Protein AF-A0A485D774-F1 (afdb_monomer_lite)

Structure (mmCIF, N/CA/C/O backbone):
data_AF-A0A485D774-F1
#
_entry.id   AF-A0A485D774-F1
#
loop_
_atom_site.group_PDB
_atom_site.id
_atom_site.type_symbol
_atom_site.label_atom_id
_atom_site.label_alt_id
_atom_site.label_comp_id
_atom_site.label_asym_id
_atom_site.label_entity_id
_atom_site.label_seq_id
_atom_site.pdbx_PDB_ins_code
_atom_site.Cartn_x
_atom_site.Cartn_y
_atom_site.Cartn_z
_atom_site.occupancy
_atom_site.B_iso_or_equiv
_atom_site.auth_seq_id
_atom_site.auth_comp_id
_atom_site.auth_asym_id
_atom_site.auth_atom_id
_atom_site.pdbx_PDB_model_num
ATOM 1 N N . MET A 1 1 ? 30.441 -0.683 -33.558 1.00 88.00 1 MET A N 1
ATOM 2 C CA . MET A 1 1 ? 29.955 -1.892 -34.257 1.00 88.00 1 MET A CA 1
ATOM 3 C C . MET A 1 1 ? 28.551 -1.603 -34.766 1.00 88.00 1 MET A C 1
ATOM 5 O O . MET A 1 1 ? 27.754 -1.134 -33.961 1.00 88.00 1 MET A O 1
ATOM 9 N N . PRO A 1 2 ? 28.256 -1.779 -36.063 1.00 95.00 2 PRO A N 1
ATOM 10 C CA . PRO A 1 2 ? 26.898 -1.624 -36.580 1.00 95.00 2 PRO A CA 1
ATOM 11 C C . PRO A 1 2 ? 26.016 -2.814 -36.174 1.00 95.00 2 PRO A C 1
ATOM 13 O O . PRO A 1 2 ? 26.523 -3.904 -35.920 1.00 95.00 2 PRO A O 1
ATOM 16 N N . TYR A 1 3 ? 24.699 -2.619 -36.165 1.00 96.00 3 TYR A N 1
ATOM 17 C CA . TYR A 1 3 ? 23.711 -3.698 -36.097 1.00 96.00 3 TYR A CA 1
ATOM 18 C C . TYR A 1 3 ? 22.802 -3.624 -37.329 1.00 96.00 3 TYR A C 1
ATOM 20 O O . TYR A 1 3 ? 22.671 -2.570 -37.945 1.00 96.00 3 TYR A O 1
ATOM 28 N N . GLN A 1 4 ? 22.192 -4.746 -37.704 1.00 94.88 4 GLN A N 1
ATOM 29 C CA . GLN A 1 4 ? 21.392 -4.847 -38.936 1.00 94.88 4 GLN A CA 1
ATOM 30 C C . GLN A 1 4 ? 19.899 -4.604 -38.685 1.00 94.88 4 GLN A C 1
ATOM 32 O O . GLN A 1 4 ? 19.215 -3.978 -39.485 1.00 94.88 4 GLN A O 1
ATOM 37 N N . HIS A 1 5 ? 19.398 -5.099 -37.557 1.00 93.94 5 HIS A N 1
ATOM 38 C CA . HIS A 1 5 ? 18.013 -4.978 -37.111 1.00 93.94 5 HIS A CA 1
ATOM 39 C C . HIS A 1 5 ? 17.964 -5.081 -35.580 1.00 93.94 5 HIS A C 1
ATOM 41 O O . HIS A 1 5 ? 18.979 -5.351 -34.931 1.00 93.94 5 HIS A O 1
ATOM 47 N N . ARG A 1 6 ? 16.782 -4.865 -34.995 1.00 92.81 6 ARG A N 1
ATOM 48 C CA . ARG A 1 6 ? 16.577 -4.815 -33.536 1.00 92.81 6 ARG A CA 1
ATOM 49 C C . ARG A 1 6 ? 17.089 -6.070 -32.828 1.00 92.81 6 ARG A C 1
ATOM 51 O O . ARG A 1 6 ? 17.886 -5.974 -31.903 1.00 92.81 6 ARG A O 1
ATOM 58 N N . GLU A 1 7 ? 16.731 -7.247 -33.332 1.00 93.81 7 GLU A N 1
ATOM 59 C CA . GLU A 1 7 ? 17.179 -8.525 -32.764 1.00 93.81 7 GLU A CA 1
ATOM 60 C C . GLU A 1 7 ? 18.709 -8.707 -32.804 1.00 93.81 7 GLU A C 1
ATOM 62 O O . GLU A 1 7 ? 19.302 -9.226 -31.852 1.00 93.81 7 GLU A O 1
ATOM 67 N N . HIS A 1 8 ? 19.380 -8.218 -33.854 1.00 96.00 8 HIS A N 1
ATOM 68 C CA . HIS A 1 8 ? 20.841 -8.215 -33.901 1.00 96.00 8 HIS A CA 1
ATOM 69 C C . HIS A 1 8 ? 21.412 -7.289 -32.812 1.00 96.00 8 HIS A C 1
ATOM 71 O O . HIS A 1 8 ? 22.302 -7.705 -32.074 1.00 96.00 8 HIS A O 1
ATOM 77 N N . ALA A 1 9 ? 20.850 -6.089 -32.618 1.00 95.44 9 ALA A N 1
ATOM 78 C CA . ALA A 1 9 ? 21.263 -5.194 -31.532 1.00 95.44 9 ALA A CA 1
ATOM 79 C C . ALA A 1 9 ? 21.116 -5.847 -30.142 1.00 95.44 9 ALA A C 1
ATOM 81 O O . ALA A 1 9 ? 22.014 -5.727 -29.310 1.00 95.44 9 ALA A O 1
ATOM 82 N N . LEU A 1 10 ? 20.034 -6.598 -29.900 1.00 94.75 10 LEU A N 1
ATOM 83 C CA . LEU A 1 10 ? 19.834 -7.351 -28.651 1.00 94.75 10 LEU A CA 1
ATOM 84 C C . LEU A 1 10 ? 20.842 -8.479 -28.473 1.00 94.75 10 LEU A C 1
ATOM 86 O O . LEU A 1 10 ? 21.299 -8.753 -27.362 1.00 94.75 10 LEU A O 1
ATOM 90 N N . SER A 1 11 ? 21.178 -9.163 -29.559 1.00 95.44 11 SER A N 1
ATOM 91 C CA . SER A 1 11 ? 22.182 -10.222 -29.538 1.00 95.44 11 SER A CA 1
ATOM 92 C C . SER A 1 11 ? 23.556 -9.654 -29.192 1.00 95.44 11 SER A C 1
ATOM 94 O O . SER A 1 11 ? 24.215 -10.183 -28.301 1.00 95.44 11 SER A O 1
ATOM 96 N N . LEU A 1 12 ? 23.926 -8.513 -29.779 1.00 96.94 12 LEU A N 1
ATOM 97 C CA . LEU A 1 12 ? 25.162 -7.802 -29.451 1.00 96.94 12 LEU A CA 1
ATOM 98 C C . LEU A 1 12 ? 25.183 -7.295 -28.007 1.00 96.94 12 LEU A C 1
ATOM 100 O O . LEU A 1 12 ? 26.170 -7.503 -27.307 1.00 96.94 12 LEU A O 1
ATOM 104 N N . ALA A 1 13 ? 24.088 -6.697 -27.531 1.00 95.81 13 ALA A N 1
ATOM 105 C CA . ALA A 1 13 ? 23.988 -6.221 -26.151 1.00 95.81 13 ALA A CA 1
ATOM 106 C C . ALA A 1 13 ? 24.197 -7.354 -25.127 1.00 95.81 13 ALA A C 1
ATOM 108 O O . ALA A 1 13 ? 24.716 -7.130 -24.039 1.00 95.81 13 ALA A O 1
ATOM 109 N N . ARG A 1 14 ? 23.825 -8.590 -25.472 1.00 95.00 14 ARG A N 1
ATOM 110 C CA . ARG A 1 14 ? 24.004 -9.768 -24.608 1.00 95.00 14 ARG A CA 1
ATOM 111 C C . ARG A 1 14 ? 25.335 -10.484 -24.790 1.00 95.00 14 ARG A C 1
ATOM 113 O O . ARG A 1 14 ? 25.743 -11.217 -23.892 1.00 95.00 14 ARG A O 1
ATOM 120 N N . ALA A 1 15 ? 26.006 -10.277 -25.918 1.00 96.00 15 ALA A N 1
ATOM 121 C CA . ALA A 1 15 ? 27.279 -10.921 -26.232 1.00 96.00 15 ALA A CA 1
ATOM 122 C C . ALA A 1 15 ? 28.413 -10.521 -25.267 1.00 96.00 15 ALA A C 1
ATOM 124 O O . ALA A 1 15 ? 29.466 -11.148 -25.265 1.00 96.00 15 ALA A O 1
ATOM 125 N N . GLY A 1 16 ? 28.197 -9.511 -24.414 1.00 94.19 16 GLY A N 1
ATOM 126 C CA . GLY A 1 16 ? 29.100 -9.161 -23.317 1.00 94.19 16 GLY A CA 1
ATOM 127 C C . GLY A 1 16 ? 29.171 -10.185 -22.174 1.00 94.19 16 GLY A C 1
ATOM 128 O O . GLY A 1 16 ? 29.984 -9.993 -21.277 1.00 94.19 16 GLY A O 1
ATOM 129 N N . GLU A 1 17 ? 28.349 -11.247 -22.191 1.00 93.62 17 GLU A N 1
ATOM 130 C CA . GLU A 1 17 ? 28.339 -12.338 -21.190 1.00 93.62 17 GLU A CA 1
ATOM 131 C C . GLU A 1 17 ? 28.100 -11.858 -19.747 1.00 93.62 17 GLU A C 1
ATOM 133 O O . GLU A 1 17 ? 28.583 -12.442 -18.775 1.00 93.62 17 GLU A O 1
ATOM 138 N N . GLY A 1 18 ? 27.329 -10.778 -19.610 1.00 97.25 18 GLY A N 1
ATOM 139 C CA . GLY A 1 18 ? 27.071 -10.118 -18.337 1.00 97.25 18 GLY A CA 1
ATOM 140 C C . GLY A 1 18 ? 27.723 -8.742 -18.262 1.00 97.25 18 GLY A C 1
ATOM 141 O O . GLY A 1 18 ? 28.909 -8.566 -18.522 1.00 97.25 18 GLY A O 1
ATOM 142 N N . SER A 1 19 ? 26.930 -7.727 -17.955 1.00 98.25 19 SER A N 1
ATOM 143 C CA . SER A 1 19 ? 27.336 -6.325 -17.978 1.00 98.25 19 SER A CA 1
ATOM 144 C C . SER A 1 19 ? 26.777 -5.601 -16.759 1.00 98.25 19 SER A C 1
ATOM 146 O O . SER A 1 19 ? 25.669 -5.880 -16.305 1.00 98.25 19 SER A O 1
ATOM 148 N N . LEU A 1 20 ? 27.547 -4.658 -16.216 1.00 97.62 20 LEU A N 1
ATOM 149 C CA . LEU A 1 20 ? 27.093 -3.846 -15.083 1.00 97.62 20 LEU A CA 1
ATOM 150 C C . LEU A 1 20 ? 25.966 -2.900 -15.509 1.00 97.62 20 LEU A C 1
ATOM 152 O O . LEU A 1 20 ? 24.974 -2.723 -14.805 1.00 97.62 20 LEU A O 1
ATOM 156 N N . VAL A 1 21 ? 26.113 -2.286 -16.684 1.00 97.81 21 VAL A N 1
ATOM 157 C CA . VAL A 1 21 ? 25.218 -1.227 -17.139 1.00 97.81 21 VAL A CA 1
ATOM 158 C C . VAL A 1 21 ? 25.099 -1.201 -18.667 1.00 97.81 21 VAL A C 1
ATOM 160 O O . VAL A 1 21 ? 26.060 -1.500 -19.370 1.00 97.81 21 VAL A O 1
ATOM 163 N N . GLY A 1 22 ? 23.917 -0.857 -19.184 1.00 98.00 22 GLY A N 1
ATOM 164 C CA . GLY A 1 22 ? 23.650 -0.639 -20.611 1.00 98.00 22 GLY A CA 1
ATOM 165 C C . GLY A 1 22 ? 22.840 0.636 -20.874 1.00 98.00 22 GLY A C 1
ATOM 166 O O . GLY A 1 22 ? 22.225 1.189 -19.962 1.00 98.00 22 GLY A O 1
ATOM 167 N N . THR A 1 23 ? 22.816 1.095 -22.128 1.00 98.44 23 THR A N 1
ATOM 168 C CA . THR A 1 23 ? 22.004 2.245 -22.564 1.00 98.44 23 THR A CA 1
ATOM 169 C C . THR A 1 23 ? 21.273 1.921 -23.859 1.00 98.44 23 THR A C 1
ATOM 171 O O . THR A 1 23 ? 21.882 1.419 -24.801 1.00 98.44 23 THR A O 1
ATOM 174 N N . LEU A 1 24 ? 19.994 2.285 -23.935 1.00 98.38 24 LEU A N 1
ATOM 175 C CA . LEU A 1 24 ? 19.256 2.411 -25.189 1.00 98.38 24 LEU A CA 1
ATOM 176 C C . LEU A 1 24 ? 18.813 3.865 -25.346 1.00 98.38 24 LEU A C 1
ATOM 178 O O . LEU A 1 24 ? 18.155 4.401 -24.459 1.00 98.38 24 LEU A O 1
ATOM 182 N N . VAL A 1 25 ? 19.133 4.491 -26.478 1.00 98.44 25 VAL A N 1
ATOM 183 C CA . VAL A 1 25 ? 18.622 5.825 -26.822 1.00 98.44 25 VAL A CA 1
ATOM 184 C C . VAL A 1 25 ? 17.495 5.659 -27.837 1.00 98.44 25 VAL A C 1
ATOM 186 O O . VAL A 1 25 ? 17.736 5.190 -28.948 1.00 98.44 25 VAL A O 1
ATOM 189 N N . THR A 1 26 ? 16.255 5.974 -27.463 1.00 98.00 26 THR A N 1
ATOM 190 C CA . THR A 1 26 ? 15.094 5.835 -28.358 1.00 98.00 26 THR A CA 1
ATOM 191 C C . THR A 1 26 ? 13.906 6.675 -27.898 1.00 98.00 26 THR A C 1
ATOM 193 O O . THR A 1 26 ? 13.704 6.862 -26.704 1.00 98.00 26 THR A O 1
ATOM 196 N N . ALA A 1 27 ? 13.072 7.123 -28.839 1.00 98.19 27 ALA A N 1
ATOM 197 C CA . ALA A 1 27 ? 11.753 7.692 -28.552 1.00 98.19 27 ALA A CA 1
ATOM 198 C C . ALA A 1 27 ? 10.617 6.643 -28.598 1.00 98.19 27 ALA A C 1
ATOM 200 O O . ALA A 1 27 ? 9.487 6.944 -28.225 1.00 98.19 27 ALA A O 1
ATOM 201 N N . SER A 1 28 ? 10.888 5.411 -29.053 1.00 98.06 28 SER A N 1
ATOM 202 C CA . SER A 1 28 ? 9.872 4.360 -29.214 1.00 98.06 28 SER A CA 1
ATOM 203 C C . SER A 1 28 ? 9.714 3.523 -27.942 1.00 98.06 28 SER A C 1
ATOM 205 O O . SER A 1 28 ? 10.621 2.782 -27.553 1.00 98.06 28 SER A O 1
ATOM 207 N N . GLY A 1 29 ? 8.531 3.588 -27.321 1.00 98.12 29 GLY A N 1
ATOM 208 C CA . GLY A 1 29 ? 8.193 2.763 -26.155 1.00 98.12 29 GLY A CA 1
ATOM 209 C C . GLY A 1 29 ? 8.162 1.259 -26.457 1.00 98.12 29 GLY A C 1
ATOM 210 O O . GLY A 1 29 ? 8.558 0.453 -25.616 1.00 98.12 29 GLY A O 1
ATOM 211 N N . GLU A 1 30 ? 7.764 0.874 -27.672 1.00 97.81 30 GLU A N 1
ATOM 212 C CA . GLU A 1 30 ? 7.781 -0.520 -28.130 1.00 97.81 30 GLU A CA 1
ATOM 213 C C . GLU A 1 30 ? 9.213 -1.065 -28.203 1.00 97.81 30 GLU A C 1
ATOM 215 O O . GLU A 1 30 ? 9.495 -2.122 -27.638 1.00 97.81 30 GLU A O 1
ATOM 220 N N . LEU A 1 31 ? 10.139 -0.310 -28.813 1.00 96.88 31 LEU A N 1
ATOM 221 C CA . LEU A 1 31 ? 11.548 -0.705 -28.883 1.00 96.88 31 LEU A CA 1
ATOM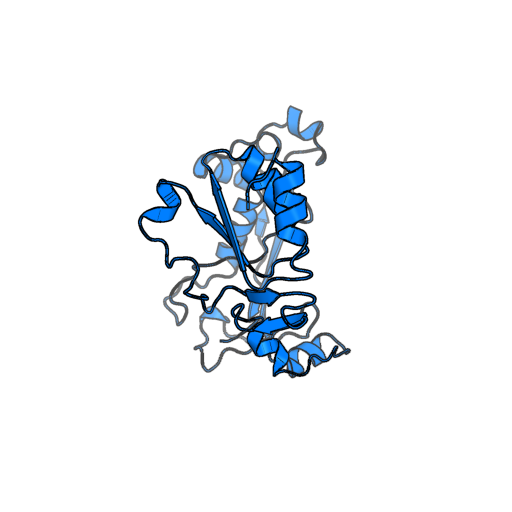 222 C C . LEU A 1 31 ? 12.177 -0.793 -27.487 1.00 96.88 31 LEU A C 1
ATOM 224 O O . LEU A 1 31 ? 12.923 -1.729 -27.210 1.00 96.88 31 LEU A O 1
ATOM 228 N N . ALA A 1 32 ? 11.868 0.153 -26.594 1.00 98.19 32 ALA A N 1
ATOM 229 C CA . ALA A 1 32 ? 12.343 0.103 -25.214 1.00 98.19 32 ALA A CA 1
ATOM 230 C C . ALA A 1 32 ? 11.838 -1.154 -24.488 1.00 98.19 32 ALA A C 1
ATOM 232 O O . ALA A 1 32 ? 12.620 -1.837 -23.825 1.00 98.19 32 ALA A O 1
ATOM 233 N N . ARG A 1 33 ? 10.557 -1.510 -24.656 1.00 98.12 33 ARG A N 1
ATOM 234 C CA . ARG A 1 33 ? 9.983 -2.741 -24.098 1.00 98.12 33 ARG A CA 1
ATOM 235 C C . ARG A 1 33 ? 10.675 -3.992 -24.639 1.00 98.12 33 ARG A C 1
ATOM 237 O O . ARG A 1 33 ? 11.075 -4.841 -23.844 1.00 98.12 33 ARG A O 1
ATOM 244 N N . GLU A 1 34 ? 10.815 -4.100 -25.960 1.00 97.31 34 GLU A N 1
ATOM 245 C CA . GLU A 1 34 ? 11.506 -5.209 -26.630 1.00 97.31 34 GLU A CA 1
ATOM 246 C C . GLU A 1 34 ? 12.940 -5.352 -26.098 1.00 97.31 34 GLU A C 1
ATOM 248 O O . GLU A 1 34 ? 13.375 -6.446 -25.729 1.00 97.31 34 GLU A O 1
ATOM 253 N N . PHE A 1 35 ? 13.645 -4.226 -25.952 1.00 97.69 35 PHE A N 1
ATOM 254 C CA . PHE A 1 35 ? 15.011 -4.199 -25.448 1.00 97.69 35 PHE A CA 1
ATOM 255 C C . PHE A 1 35 ? 15.137 -4.643 -23.998 1.00 97.69 35 PHE A C 1
ATOM 257 O O . PHE A 1 35 ? 15.999 -5.464 -23.692 1.00 97.6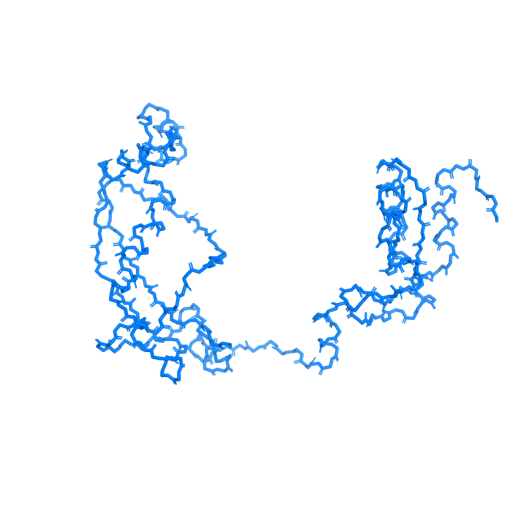9 35 PHE A O 1
ATOM 264 N N . ILE A 1 36 ? 14.271 -4.165 -23.103 1.00 98.19 36 ILE A N 1
ATOM 265 C CA . ILE A 1 36 ? 14.299 -4.584 -21.698 1.00 98.19 36 ILE A CA 1
ATOM 266 C C . ILE A 1 36 ? 14.021 -6.085 -21.570 1.00 98.19 36 ILE A C 1
ATOM 268 O O . ILE A 1 36 ? 14.787 -6.782 -20.904 1.00 98.19 36 ILE A O 1
ATOM 272 N N . LEU A 1 37 ? 12.998 -6.609 -22.253 1.00 97.31 37 LEU A N 1
ATOM 273 C CA . LEU A 1 37 ? 12.688 -8.045 -22.235 1.00 97.31 37 LEU A CA 1
ATOM 274 C C . LEU A 1 37 ? 13.835 -8.894 -22.804 1.00 97.31 37 LEU A C 1
ATOM 276 O O . LEU A 1 37 ? 14.107 -9.989 -22.312 1.00 97.31 37 LEU A O 1
ATOM 280 N N . GLY A 1 38 ? 14.523 -8.385 -23.827 1.00 95.75 38 GLY A N 1
ATOM 281 C CA . GLY A 1 38 ? 15.623 -9.081 -24.481 1.00 95.75 38 GLY A CA 1
ATOM 282 C C . GLY A 1 38 ? 16.945 -9.033 -23.715 1.00 95.75 38 GLY A C 1
ATOM 283 O O . GLY A 1 38 ? 17.623 -10.060 -23.645 1.00 95.75 38 GLY A O 1
ATOM 284 N N . ALA A 1 39 ? 17.324 -7.873 -23.171 1.00 97.00 39 ALA A N 1
ATOM 285 C CA . ALA A 1 39 ? 18.682 -7.567 -22.714 1.00 97.00 39 ALA A CA 1
ATOM 286 C C . ALA A 1 39 ? 18.842 -7.453 -21.187 1.00 97.00 39 ALA A C 1
ATOM 288 O O . ALA A 1 39 ? 19.954 -7.651 -20.696 1.00 97.00 39 ALA A O 1
ATOM 289 N N . ALA A 1 40 ? 17.781 -7.187 -20.411 1.00 97.62 40 ALA A N 1
ATOM 290 C CA . ALA A 1 40 ? 17.910 -6.981 -18.959 1.00 97.62 40 ALA A CA 1
ATOM 291 C C . ALA A 1 40 ? 18.448 -8.217 -18.218 1.00 97.62 40 ALA A C 1
ATOM 293 O O . ALA A 1 40 ? 19.138 -8.084 -17.217 1.00 97.62 40 ALA A O 1
ATOM 294 N N . ARG A 1 41 ? 18.240 -9.425 -18.760 1.00 96.56 41 ARG A N 1
ATOM 295 C CA . ARG A 1 41 ? 18.804 -10.669 -18.205 1.00 96.56 41 ARG A CA 1
ATOM 296 C C . ARG A 1 41 ? 20.335 -10.679 -18.089 1.00 96.56 41 ARG A C 1
ATOM 298 O O . ARG A 1 41 ? 20.873 -11.509 -17.370 1.00 96.56 41 ARG A O 1
ATOM 305 N N . SER A 1 42 ? 21.033 -9.822 -18.840 1.00 97.44 42 SER A N 1
ATOM 306 C CA . SER A 1 42 ? 22.496 -9.724 -18.836 1.00 97.44 42 SER A CA 1
ATOM 307 C C . SER A 1 42 ? 23.017 -8.388 -18.305 1.00 97.44 42 SER A C 1
ATOM 309 O O . SER A 1 42 ? 24.221 -8.177 -18.362 1.00 97.44 42 SER A O 1
ATOM 311 N N . HIS A 1 43 ? 22.156 -7.490 -17.813 1.00 98.56 43 HIS A N 1
ATOM 312 C CA . HIS A 1 43 ? 22.545 -6.160 -17.333 1.00 98.56 43 HIS A CA 1
ATOM 313 C C . HIS A 1 43 ? 21.951 -5.900 -15.950 1.00 98.56 43 HIS A C 1
ATOM 315 O O . HIS A 1 43 ? 20.742 -6.033 -15.788 1.00 98.56 43 HIS A O 1
ATOM 321 N N . GLY A 1 44 ? 22.746 -5.462 -14.972 1.00 98.00 44 GLY A N 1
ATOM 322 C CA . GLY A 1 44 ? 22.174 -5.078 -13.672 1.00 98.00 44 GLY A CA 1
ATOM 323 C C . GLY A 1 44 ? 21.477 -3.715 -13.675 1.00 98.00 44 GLY A C 1
ATOM 324 O O . GLY A 1 44 ? 20.585 -3.479 -12.863 1.00 98.00 44 GLY A O 1
ATOM 325 N N . ARG A 1 45 ? 21.818 -2.826 -14.619 1.00 98.50 45 ARG A N 1
ATOM 326 C CA . ARG A 1 45 ? 21.124 -1.545 -14.823 1.00 98.50 45 ARG A CA 1
ATOM 327 C C . ARG A 1 45 ? 21.060 -1.161 -16.300 1.00 98.50 45 ARG A C 1
ATOM 329 O O . ARG A 1 45 ? 22.041 -1.287 -17.021 1.00 98.50 45 ARG A O 1
ATOM 336 N N . ILE A 1 46 ? 19.927 -0.638 -16.761 1.00 98.56 46 ILE A N 1
ATOM 337 C CA . ILE A 1 46 ? 19.787 -0.099 -18.121 1.00 98.56 46 ILE A CA 1
ATOM 338 C C . ILE A 1 46 ? 19.195 1.305 -18.039 1.00 98.56 46 ILE A C 1
ATOM 340 O O . ILE A 1 46 ? 18.185 1.510 -17.371 1.00 98.56 46 ILE A O 1
ATOM 344 N N . GLN A 1 47 ? 19.809 2.261 -18.733 1.00 98.62 47 GLN A N 1
ATOM 345 C CA . GLN A 1 47 ? 19.230 3.582 -18.958 1.00 98.62 47 GLN A CA 1
ATOM 346 C C . GLN A 1 47 ? 18.515 3.617 -20.313 1.00 98.62 47 GLN A C 1
ATOM 348 O O . GLN A 1 47 ? 19.130 3.357 -21.346 1.00 98.62 47 GLN A O 1
ATOM 353 N N . ILE A 1 48 ? 17.228 3.972 -20.315 1.00 98.50 48 ILE A N 1
ATOM 354 C CA . ILE A 1 48 ? 16.502 4.332 -21.537 1.00 98.50 48 ILE A CA 1
ATOM 355 C C . ILE A 1 48 ? 16.541 5.855 -21.650 1.00 98.50 48 ILE A C 1
ATOM 357 O O . ILE A 1 48 ? 15.914 6.542 -20.850 1.00 98.50 48 ILE A O 1
ATOM 361 N N . LEU A 1 49 ? 17.317 6.379 -22.595 1.00 98.62 49 LEU A N 1
ATOM 362 C CA . LEU A 1 49 ? 17.513 7.816 -22.772 1.00 98.62 49 LEU A CA 1
ATOM 363 C C . LEU A 1 49 ? 16.659 8.334 -23.937 1.00 98.62 49 LEU A C 1
ATOM 365 O O . LEU A 1 49 ? 16.690 7.791 -25.041 1.00 98.62 49 LEU A O 1
ATOM 369 N N . ASN A 1 50 ? 15.926 9.413 -23.694 1.00 98.56 50 ASN A N 1
ATOM 370 C CA . ASN A 1 50 ? 15.210 10.198 -24.695 1.00 98.56 50 ASN A CA 1
ATOM 371 C C . ASN A 1 50 ? 15.282 11.686 -24.313 1.00 98.56 50 ASN A C 1
ATOM 373 O O . ASN A 1 50 ? 15.925 12.031 -23.321 1.00 98.56 50 ASN A O 1
ATOM 377 N N . GLU A 1 51 ? 14.622 12.552 -25.079 1.00 98.38 51 GLU A N 1
ATOM 378 C CA . GLU A 1 51 ? 14.583 13.997 -24.821 1.00 98.38 51 GLU A CA 1
ATOM 379 C C . GLU A 1 51 ? 14.157 14.318 -23.377 1.00 98.38 51 GLU A C 1
ATOM 381 O O . GLU A 1 51 ? 14.935 14.910 -22.629 1.00 98.38 51 GLU A O 1
ATOM 386 N N . ALA A 1 52 ? 12.991 13.827 -22.943 1.00 98.12 52 ALA A N 1
ATOM 387 C CA . ALA A 1 52 ? 12.463 14.071 -21.598 1.00 98.12 52 ALA A CA 1
ATOM 388 C C . ALA A 1 52 ? 13.381 13.553 -20.476 1.00 98.12 52 ALA A C 1
ATOM 390 O O . ALA A 1 52 ? 13.615 14.251 -19.494 1.00 98.12 52 ALA A O 1
ATOM 391 N N . SER A 1 53 ? 13.942 12.347 -20.621 1.00 97.94 53 SER A N 1
ATOM 392 C CA . SER A 1 53 ? 14.842 11.770 -19.617 1.00 97.94 53 SER A CA 1
ATOM 393 C C . SER A 1 53 ? 16.180 12.501 -19.543 1.00 97.94 53 SER A C 1
ATOM 395 O O . SER A 1 53 ? 16.859 12.363 -18.531 1.00 97.94 53 SER A O 1
ATOM 397 N N . SER A 1 54 ? 16.597 13.207 -20.598 1.00 97.75 54 SER A N 1
ATOM 398 C CA . SER A 1 54 ? 17.939 13.792 -20.684 1.00 97.75 54 SER A CA 1
ATOM 399 C C . SER A 1 54 ? 18.124 15.054 -19.837 1.00 97.75 54 SER A C 1
ATOM 401 O O . SER A 1 54 ? 19.242 15.301 -19.394 1.00 97.75 54 SER A O 1
ATOM 403 N N . VAL A 1 55 ? 17.044 15.796 -19.562 1.00 98.06 55 VAL A N 1
ATOM 404 C CA . VAL A 1 55 ? 17.080 17.137 -18.947 1.00 98.06 55 VAL A CA 1
ATOM 405 C C . VAL A 1 55 ? 17.721 17.138 -17.555 1.00 98.06 55 VAL A C 1
ATOM 407 O O . VAL A 1 55 ? 18.581 17.965 -17.278 1.00 98.06 55 VAL A O 1
ATOM 410 N N . GLU A 1 56 ? 17.345 16.187 -16.698 1.00 97.88 56 GLU A N 1
ATOM 411 C CA . GLU A 1 56 ? 17.835 16.085 -15.309 1.00 97.88 56 GLU A CA 1
ATOM 412 C C . GLU A 1 56 ? 18.482 14.720 -15.027 1.00 97.88 56 GLU A C 1
ATOM 414 O O . GLU A 1 56 ? 18.552 14.240 -13.896 1.00 97.88 56 GLU A O 1
ATOM 419 N N . SER A 1 57 ? 18.949 14.054 -16.085 1.00 96.94 57 SER A N 1
ATOM 420 C CA . SER A 1 57 ? 19.604 12.755 -15.979 1.00 96.94 57 SER A CA 1
ATOM 421 C C . SER A 1 57 ? 20.886 12.852 -15.159 1.00 96.94 57 SER A C 1
ATOM 423 O O . SER A 1 57 ? 21.777 13.640 -15.469 1.00 96.94 57 SER A O 1
ATOM 425 N N . THR A 1 58 ? 21.072 11.940 -14.206 1.00 97.81 58 THR A N 1
ATOM 426 C CA . THR A 1 58 ? 22.376 11.751 -13.545 1.00 97.81 58 THR A CA 1
ATOM 427 C C . THR A 1 58 ? 23.411 11.086 -14.461 1.00 97.81 58 THR A C 1
ATOM 429 O O . THR A 1 58 ? 24.568 10.904 -14.077 1.00 97.81 58 THR A O 1
ATOM 432 N N . GLY A 1 59 ? 22.998 10.701 -15.673 1.00 97.06 59 GLY A N 1
ATOM 433 C CA . GLY A 1 59 ? 23.823 10.049 -16.677 1.00 97.06 59 GLY A CA 1
ATOM 434 C C . GLY A 1 59 ? 24.080 8.567 -16.404 1.00 97.06 59 GLY A C 1
ATOM 435 O O . GLY A 1 59 ? 23.621 7.970 -15.428 1.00 97.06 59 GLY A O 1
ATOM 436 N N . HIS A 1 60 ? 24.848 7.955 -17.302 1.00 97.56 60 HIS A N 1
ATOM 437 C CA . HIS A 1 60 ? 25.180 6.534 -17.240 1.00 97.56 60 HIS A CA 1
ATOM 438 C C . HIS A 1 60 ? 26.216 6.221 -16.144 1.00 97.56 60 HIS A C 1
ATOM 440 O O . HIS A 1 60 ? 26.116 5.185 -15.487 1.00 97.56 60 HIS A O 1
ATOM 446 N N . GLY A 1 61 ? 27.186 7.118 -15.932 1.00 96.81 61 GLY A N 1
ATOM 447 C CA . GLY A 1 61 ? 28.357 6.921 -15.067 1.00 96.81 61 GLY A CA 1
ATOM 448 C C . GLY A 1 61 ? 28.167 7.245 -13.582 1.00 96.81 61 GLY A C 1
ATOM 449 O O . GLY A 1 61 ? 29.141 7.173 -12.843 1.00 96.81 61 GLY A O 1
ATOM 450 N N . SER A 1 62 ? 26.949 7.577 -13.146 1.00 97.88 62 SER A N 1
ATOM 451 C CA . SER A 1 62 ? 26.632 7.915 -11.750 1.00 97.88 62 SER A CA 1
ATOM 452 C C . SER A 1 62 ? 25.709 6.845 -11.144 1.00 97.88 62 SER A C 1
ATOM 454 O O . SER A 1 62 ? 24.485 6.962 -11.265 1.00 97.88 62 SER A O 1
ATOM 456 N N . PRO A 1 63 ? 26.238 5.757 -10.546 1.00 96.75 63 PRO A N 1
ATOM 457 C CA . PRO A 1 63 ? 25.417 4.763 -9.858 1.00 96.75 63 PRO A CA 1
ATOM 458 C C . PRO A 1 63 ? 24.678 5.395 -8.673 1.00 96.75 63 PRO A C 1
ATOM 460 O O . PRO A 1 63 ? 25.297 5.993 -7.796 1.00 96.75 63 PRO A O 1
ATOM 463 N N . LEU A 1 64 ? 23.349 5.269 -8.642 1.00 98.00 64 LEU A N 1
ATOM 464 C CA . LEU A 1 64 ? 22.533 5.850 -7.576 1.00 98.00 64 LEU A CA 1
ATOM 465 C C . LEU A 1 64 ? 22.455 4.919 -6.359 1.00 98.00 64 LEU A C 1
ATOM 467 O O . LEU A 1 64 ? 22.253 3.719 -6.544 1.00 98.00 64 LEU A O 1
ATOM 471 N N . PRO A 1 65 ? 22.512 5.448 -5.123 1.00 98.06 65 PRO A N 1
ATOM 472 C CA . PRO A 1 65 ? 22.550 4.630 -3.907 1.00 98.06 65 PRO A CA 1
ATOM 473 C C . PRO A 1 65 ? 21.303 3.749 -3.705 1.00 98.06 65 PRO A C 1
ATOM 475 O O . PRO A 1 65 ? 21.375 2.685 -3.089 1.00 98.06 65 PRO A O 1
ATOM 478 N N . GLN A 1 66 ? 20.152 4.153 -4.245 1.00 98.19 66 GLN A N 1
ATOM 479 C CA . GLN A 1 66 ? 18.899 3.395 -4.189 1.00 98.19 66 GLN A CA 1
ATOM 480 C C . GLN A 1 66 ? 18.694 2.414 -5.356 1.00 98.19 66 GLN A C 1
ATOM 482 O O . GLN A 1 66 ? 17.786 1.583 -5.292 1.00 98.19 66 GLN A O 1
ATOM 487 N N . LEU A 1 67 ? 19.508 2.489 -6.415 1.00 98.44 67 LEU A N 1
ATOM 488 C CA . LEU A 1 67 ? 19.460 1.560 -7.546 1.00 98.44 67 LEU A CA 1
ATOM 489 C C . LEU A 1 67 ? 20.503 0.459 -7.360 1.00 98.44 67 LEU A C 1
ATOM 491 O O . LEU A 1 67 ? 21.564 0.697 -6.793 1.00 98.44 67 LEU A O 1
ATOM 495 N N . VAL A 1 68 ? 20.199 -0.750 -7.830 1.00 98.50 68 VAL A N 1
ATOM 496 C CA . VAL A 1 68 ? 21.160 -1.860 -7.799 1.00 98.50 68 VAL A CA 1
ATOM 497 C C . VAL A 1 68 ? 22.369 -1.504 -8.667 1.00 98.50 68 VAL A C 1
ATOM 499 O O . VAL A 1 68 ? 22.221 -1.076 -9.816 1.00 98.50 68 VAL A O 1
ATOM 502 N N . HIS A 1 69 ? 23.562 -1.685 -8.108 1.00 98.50 69 HIS A N 1
ATOM 503 C CA . HIS A 1 69 ? 24.831 -1.632 -8.817 1.00 98.50 69 HIS A CA 1
ATOM 504 C C . HIS A 1 69 ? 25.455 -3.024 -8.797 1.00 98.50 69 HIS A C 1
ATOM 506 O O . HIS A 1 69 ? 25.954 -3.478 -7.779 1.00 98.50 69 HIS A O 1
ATOM 512 N N . GLY A 1 70 ? 25.368 -3.734 -9.912 1.00 97.81 70 GLY A N 1
ATOM 513 C CA . GLY A 1 70 ? 25.800 -5.122 -10.012 1.00 97.81 70 GLY A CA 1
ATOM 514 C C . GLY A 1 70 ? 25.514 -5.657 -11.403 1.00 97.81 70 GLY A C 1
ATOM 515 O O . GLY A 1 70 ? 25.079 -4.910 -12.279 1.00 97.81 70 GLY A O 1
ATOM 516 N N . GLY A 1 71 ? 25.762 -6.938 -11.634 1.00 97.94 71 GLY A N 1
ATOM 517 C CA . GLY A 1 71 ? 25.446 -7.571 -12.910 1.00 97.94 71 GLY A CA 1
ATOM 518 C C . GLY A 1 71 ? 25.877 -9.034 -12.951 1.00 97.94 71 GLY A C 1
ATOM 519 O O . GLY A 1 71 ? 26.821 -9.414 -12.261 1.00 97.94 71 GLY A O 1
ATOM 520 N N . PRO A 1 72 ? 25.212 -9.874 -13.758 1.00 98.12 72 PRO A N 1
ATOM 521 C CA . PRO A 1 72 ? 25.517 -11.300 -13.837 1.00 98.12 72 PRO A CA 1
ATOM 522 C C . PRO A 1 72 ? 26.831 -11.572 -14.586 1.00 98.12 72 PRO A C 1
ATOM 524 O O . PRO A 1 72 ? 27.385 -10.689 -15.240 1.00 98.12 72 PRO A O 1
ATOM 527 N N . GLY A 1 73 ? 27.297 -12.824 -14.547 1.00 97.56 73 GLY A N 1
ATOM 528 C CA . GLY A 1 73 ? 28.382 -13.317 -15.402 1.00 97.56 73 GLY A CA 1
ATOM 529 C C . GLY A 1 73 ? 29.677 -12.520 -15.246 1.00 97.56 73 GLY A C 1
ATOM 530 O O . GLY A 1 73 ? 30.185 -12.370 -14.136 1.00 97.56 73 GLY A O 1
ATOM 531 N N . ARG A 1 74 ? 30.196 -11.979 -16.354 1.00 98.06 74 ARG A N 1
ATOM 532 C CA . ARG A 1 74 ? 31.451 -11.207 -16.390 1.00 98.06 74 ARG A CA 1
ATOM 533 C C . ARG A 1 74 ? 31.462 -10.001 -15.442 1.00 98.06 74 ARG A C 1
ATOM 535 O O . ARG A 1 74 ? 32.528 -9.588 -15.002 1.00 98.06 74 ARG A O 1
ATOM 542 N N . ALA A 1 75 ? 30.294 -9.456 -15.109 1.00 97.50 75 ALA A N 1
ATOM 543 C CA . ALA A 1 75 ? 30.158 -8.336 -14.183 1.00 97.50 75 ALA A CA 1
ATOM 544 C C . ALA A 1 75 ? 30.297 -8.726 -12.693 1.00 97.50 75 ALA A C 1
ATOM 546 O O . ALA A 1 75 ? 30.255 -7.848 -11.837 1.00 97.50 75 ALA A O 1
ATOM 547 N N . GLY A 1 76 ? 30.491 -10.012 -12.379 1.00 98.06 76 GLY A N 1
ATOM 548 C CA . GLY A 1 76 ? 30.844 -10.503 -11.041 1.00 98.06 76 GLY A CA 1
ATOM 549 C C . GLY A 1 76 ? 29.717 -11.220 -10.294 1.00 98.06 76 GLY A C 1
ATOM 550 O O . GLY A 1 76 ? 29.981 -11.910 -9.316 1.00 98.06 76 GLY A O 1
ATOM 551 N N . GLY A 1 77 ? 28.465 -11.098 -10.739 1.00 97.75 77 GLY A N 1
ATOM 552 C CA . GLY A 1 77 ? 27.304 -11.796 -10.168 1.00 97.75 77 GLY A CA 1
ATOM 553 C C . GLY A 1 77 ? 26.788 -11.243 -8.836 1.00 97.75 77 GLY A C 1
ATOM 554 O O . GLY A 1 77 ? 25.696 -11.620 -8.418 1.00 97.75 77 GLY A O 1
ATOM 555 N N . GLY A 1 78 ? 27.544 -10.359 -8.183 1.00 98.00 78 GLY A N 1
ATOM 556 C CA . GLY A 1 78 ? 27.133 -9.655 -6.972 1.00 98.00 78 GLY A CA 1
ATOM 557 C C . GLY A 1 78 ? 26.256 -8.433 -7.249 1.00 98.00 78 GLY A C 1
ATOM 558 O O . GLY A 1 78 ? 26.170 -7.935 -8.375 1.00 98.00 78 GLY A O 1
ATOM 559 N N . GLU A 1 79 ? 25.635 -7.938 -6.182 1.00 98.44 79 GLU A N 1
ATOM 560 C CA . GLU A 1 79 ? 24.874 -6.691 -6.156 1.00 98.44 79 GLU A CA 1
ATOM 561 C C . GLU A 1 79 ? 25.352 -5.816 -4.991 1.00 98.44 79 GLU A C 1
ATOM 563 O O . GLU A 1 79 ? 25.559 -6.293 -3.877 1.00 98.44 79 GLU A O 1
ATOM 568 N N . GLU A 1 80 ? 25.487 -4.521 -5.254 1.00 98.31 80 GLU A N 1
ATOM 569 C CA . GLU A 1 80 ? 25.791 -3.462 -4.296 1.00 98.31 80 GLU A CA 1
ATOM 570 C C . GLU A 1 80 ? 24.744 -2.341 -4.414 1.00 98.31 80 GLU A C 1
ATOM 572 O O . GLU A 1 80 ? 23.922 -2.314 -5.339 1.00 98.31 80 GLU A O 1
ATOM 577 N N . LEU A 1 81 ? 24.764 -1.388 -3.475 1.00 98.06 81 LEU A N 1
ATOM 578 C CA . LEU A 1 81 ? 23.765 -0.314 -3.384 1.00 98.06 81 LEU A CA 1
ATOM 579 C C . LEU A 1 81 ? 22.325 -0.887 -3.321 1.00 98.06 81 LEU A C 1
ATOM 581 O O . LEU A 1 81 ? 22.020 -1.767 -2.517 1.00 98.06 81 LEU A O 1
ATOM 585 N N . GLY A 1 82 ? 21.380 -0.383 -4.115 1.00 97.44 82 GLY A N 1
ATOM 586 C CA . GLY A 1 82 ? 20.009 -0.910 -4.124 1.00 97.44 82 GLY A CA 1
ATOM 587 C C . GLY A 1 82 ? 19.199 -0.594 -2.859 1.00 97.44 82 GLY A C 1
ATOM 588 O O . GLY A 1 82 ? 18.241 -1.314 -2.542 1.00 97.44 82 GLY A O 1
ATOM 589 N N . GLY A 1 83 ? 19.575 0.465 -2.132 1.00 98.25 83 GLY A N 1
ATOM 590 C CA . GLY A 1 83 ? 18.901 0.936 -0.922 1.00 98.25 83 GLY A CA 1
ATOM 591 C C . GLY A 1 83 ? 18.944 -0.092 0.211 1.00 98.25 83 GLY A C 1
ATOM 592 O O . GLY A 1 83 ? 20.003 -0.586 0.586 1.00 98.25 83 GLY A O 1
ATOM 593 N N . LEU A 1 84 ? 17.776 -0.473 0.738 1.00 97.81 84 LEU A N 1
ATOM 594 C CA . LEU A 1 84 ? 17.672 -1.485 1.801 1.00 97.81 84 LEU A CA 1
ATOM 595 C C . LEU A 1 84 ? 18.022 -2.918 1.343 1.00 97.81 84 LEU A C 1
ATOM 597 O O . LEU A 1 84 ? 17.924 -3.850 2.141 1.00 97.81 84 LEU A O 1
ATOM 601 N N . ARG A 1 85 ? 18.391 -3.146 0.074 1.00 98.25 85 ARG A N 1
ATOM 602 C CA . ARG A 1 85 ? 18.936 -4.441 -0.370 1.00 98.25 85 ARG A CA 1
ATOM 603 C C . ARG A 1 85 ? 20.385 -4.611 0.085 1.00 98.25 85 ARG A C 1
ATOM 605 O O . ARG A 1 85 ? 20.666 -5.636 0.697 1.00 98.25 85 ARG A O 1
ATOM 612 N N . ALA A 1 86 ? 21.236 -3.591 -0.088 1.00 98.25 86 ALA A N 1
ATOM 613 C CA . ALA A 1 86 ? 22.637 -3.615 0.349 1.00 98.25 86 ALA A CA 1
ATOM 614 C C . ALA A 1 86 ? 22.785 -4.037 1.813 1.00 98.25 86 ALA A C 1
ATOM 616 O O . ALA A 1 86 ? 23.550 -4.943 2.130 1.00 98.25 86 ALA A O 1
ATOM 617 N N . VAL A 1 87 ? 21.997 -3.431 2.708 1.00 98.25 87 VAL A N 1
ATOM 618 C CA . VAL A 1 87 ? 22.096 -3.715 4.149 1.00 98.25 87 VAL A CA 1
ATOM 619 C C . VAL A 1 87 ? 21.802 -5.182 4.481 1.00 98.25 87 VAL A C 1
ATOM 621 O O . VAL A 1 87 ? 22.333 -5.702 5.456 1.00 98.25 87 VAL A O 1
ATOM 624 N N . LYS A 1 88 ? 21.013 -5.886 3.653 1.00 98.12 88 LYS A N 1
ATOM 625 C CA . LYS A 1 88 ? 20.673 -7.301 3.866 1.00 98.12 88 LYS A CA 1
ATOM 626 C C . LYS A 1 88 ? 21.846 -8.246 3.601 1.00 98.12 88 LYS A C 1
ATOM 628 O O . LYS A 1 88 ? 21.783 -9.365 4.094 1.00 98.12 88 LYS A O 1
ATOM 633 N N . HIS A 1 89 ? 22.884 -7.831 2.868 1.00 97.75 89 HIS A N 1
ATOM 634 C CA . HIS A 1 89 ? 24.115 -8.622 2.724 1.00 97.75 89 HIS A CA 1
ATOM 635 C C . HIS A 1 89 ? 24.939 -8.651 4.016 1.00 97.75 89 HIS A C 1
ATOM 637 O O . HIS A 1 89 ? 25.673 -9.603 4.255 1.00 97.75 89 HIS A O 1
ATOM 643 N N . TYR A 1 90 ? 24.776 -7.636 4.868 1.00 98.12 90 TYR A N 1
ATOM 644 C CA . TYR A 1 90 ? 25.476 -7.497 6.147 1.00 98.12 90 TYR A CA 1
ATOM 645 C C . TYR A 1 90 ? 24.626 -7.934 7.348 1.00 98.12 90 TYR A C 1
ATOM 647 O O . TYR A 1 90 ? 25.023 -7.749 8.496 1.00 98.12 90 TYR A O 1
ATOM 655 N N . MET A 1 91 ? 23.448 -8.510 7.099 1.00 98.62 91 MET A N 1
ATOM 656 C CA . MET A 1 91 ? 22.555 -9.043 8.125 1.00 98.62 91 MET A CA 1
ATOM 657 C C . MET A 1 91 ? 22.356 -10.541 7.911 1.00 98.62 91 MET A C 1
ATOM 659 O O . MET A 1 91 ? 22.120 -10.991 6.791 1.00 98.62 91 MET A O 1
ATOM 663 N N . GLN A 1 92 ? 22.351 -11.315 8.995 1.00 98.38 92 GLN A N 1
ATOM 664 C CA . GLN A 1 92 ? 21.924 -12.709 8.936 1.00 98.38 92 GLN A CA 1
ATOM 665 C C . GLN A 1 92 ? 20.395 -12.770 8.976 1.00 98.38 92 GLN A C 1
ATOM 667 O O . GLN A 1 92 ? 19.769 -12.406 9.971 1.00 98.38 92 GLN A O 1
ATOM 672 N N . ARG A 1 93 ? 19.774 -13.252 7.895 1.00 98.25 93 ARG A N 1
ATOM 673 C CA . ARG A 1 93 ? 18.333 -13.524 7.889 1.00 98.25 93 ARG A CA 1
ATOM 674 C C . ARG A 1 93 ? 18.069 -14.870 8.554 1.00 98.25 93 ARG A C 1
ATOM 676 O O . ARG A 1 93 ? 18.610 -15.884 8.120 1.00 98.25 93 ARG A O 1
ATOM 683 N N . THR A 1 94 ? 17.183 -14.875 9.542 1.00 98.50 94 THR A N 1
ATOM 684 C CA . THR A 1 94 ? 16.776 -16.084 10.264 1.00 98.50 94 THR A CA 1
ATOM 685 C C . THR A 1 94 ? 15.257 -16.176 10.278 1.00 98.50 94 THR A C 1
ATOM 687 O O . THR A 1 94 ? 14.580 -15.216 10.641 1.00 98.50 94 THR A O 1
ATOM 690 N N . ALA A 1 95 ? 14.713 -17.324 9.873 1.00 98.56 95 ALA A N 1
ATOM 691 C CA . ALA A 1 95 ? 13.293 -17.615 10.022 1.00 98.56 95 ALA A CA 1
ATOM 692 C C . ALA A 1 95 ? 13.032 -18.086 11.460 1.00 98.56 95 ALA A C 1
ATOM 694 O O . ALA A 1 95 ? 13.369 -19.212 11.816 1.00 98.56 95 ALA A O 1
ATOM 695 N N . VAL A 1 96 ? 12.466 -17.210 12.288 1.00 98.06 96 VAL A N 1
ATOM 696 C CA . VAL A 1 96 ? 12.117 -17.519 13.681 1.00 98.06 96 VAL A CA 1
ATOM 697 C C . VAL A 1 96 ? 10.683 -18.044 13.729 1.00 98.06 96 VAL A C 1
ATOM 699 O O . VAL A 1 96 ? 9.775 -17.416 13.190 1.00 98.06 96 VAL A O 1
ATOM 702 N N . GLN A 1 97 ? 10.482 -19.195 14.368 1.00 98.56 97 GLN A N 1
ATOM 703 C CA . GLN A 1 97 ? 9.167 -19.804 14.578 1.00 98.56 97 GLN A CA 1
ATOM 704 C C . GLN A 1 97 ? 8.807 -19.775 16.065 1.00 98.56 97 GLN A C 1
ATOM 706 O O . GLN A 1 97 ? 9.681 -19.865 16.924 1.00 98.56 97 GLN A O 1
ATOM 711 N N . GLY A 1 98 ? 7.519 -19.651 16.370 1.00 97.88 98 GLY A N 1
ATOM 712 C CA . GLY A 1 98 ? 7.016 -19.581 17.738 1.00 97.88 98 GLY A CA 1
ATOM 713 C C . GLY A 1 98 ? 5.552 -19.157 17.775 1.00 97.88 98 GLY A C 1
ATOM 714 O O . GLY A 1 98 ? 4.940 -18.917 16.733 1.00 97.88 98 GLY A O 1
ATOM 715 N N . SER A 1 99 ? 4.988 -19.057 18.979 1.00 98.56 99 SER A N 1
ATOM 716 C CA . SER A 1 99 ? 3.654 -18.476 19.149 1.00 98.56 99 SER A CA 1
ATOM 717 C C . SER A 1 99 ? 3.660 -16.986 18.769 1.00 98.56 99 SER A C 1
ATOM 719 O O . SER A 1 99 ? 4.692 -16.326 18.925 1.00 98.56 99 SER A O 1
ATOM 721 N N . PRO A 1 100 ? 2.528 -16.412 18.322 1.00 98.50 100 PRO A N 1
ATOM 722 C CA . PRO A 1 100 ? 2.455 -14.991 17.982 1.00 98.50 100 PRO A CA 1
ATOM 723 C C . PRO A 1 100 ? 2.917 -14.064 19.112 1.00 98.50 100 PRO A C 1
ATOM 725 O O . PRO A 1 100 ? 3.652 -13.118 18.852 1.00 98.50 100 PRO A O 1
ATOM 728 N N . THR A 1 101 ? 2.559 -14.368 20.364 1.00 98.38 101 THR A N 1
ATOM 729 C CA . THR A 1 101 ? 3.003 -13.606 21.544 1.00 98.38 101 THR A CA 1
ATOM 730 C C . THR A 1 101 ? 4.522 -13.623 21.697 1.00 98.38 101 THR A C 1
ATOM 732 O O . THR A 1 101 ? 5.131 -12.580 21.922 1.00 98.38 101 THR A O 1
ATOM 735 N N . MET A 1 102 ? 5.157 -14.784 21.512 1.00 98.38 102 MET A N 1
ATOM 736 C CA . MET A 1 102 ? 6.615 -14.889 21.583 1.00 98.38 102 MET A CA 1
ATOM 737 C C . MET A 1 102 ? 7.288 -14.133 20.432 1.00 98.38 102 MET A C 1
ATOM 739 O O . MET A 1 102 ? 8.259 -13.412 20.643 1.00 98.38 102 MET A O 1
ATOM 743 N N . LEU A 1 103 ? 6.746 -14.245 19.216 1.00 98.38 103 LEU A N 1
ATOM 744 C CA . LEU A 1 103 ? 7.258 -13.513 18.057 1.00 98.38 103 LEU A CA 1
ATOM 745 C C . LEU A 1 103 ? 7.114 -11.997 18.228 1.00 98.38 103 LEU A C 1
ATOM 747 O O . LEU A 1 103 ? 8.021 -11.262 17.843 1.00 98.38 103 LEU A O 1
ATOM 751 N N . ALA A 1 104 ? 6.025 -11.533 18.846 1.00 97.75 104 ALA A N 1
ATOM 752 C CA . ALA A 1 104 ? 5.830 -10.121 19.144 1.00 97.75 104 ALA A CA 1
ATOM 753 C C . ALA A 1 104 ? 6.856 -9.595 20.159 1.00 97.75 104 ALA A C 1
ATOM 755 O O . ALA A 1 104 ? 7.437 -8.528 19.956 1.00 97.75 104 ALA A O 1
ATOM 756 N N . ALA A 1 105 ? 7.139 -10.378 21.206 1.00 97.06 105 ALA A N 1
ATOM 757 C CA . ALA A 1 105 ? 8.165 -10.056 22.194 1.00 97.06 105 ALA A CA 1
ATOM 758 C C . ALA A 1 105 ? 9.578 -10.021 21.582 1.00 97.06 105 ALA A C 1
ATOM 760 O O . ALA A 1 105 ? 10.344 -9.096 21.849 1.00 97.06 105 ALA A O 1
ATOM 761 N N . ILE A 1 106 ? 9.919 -10.986 20.720 1.00 97.56 106 ILE A N 1
ATOM 762 C CA . ILE A 1 106 ? 11.214 -11.024 20.019 1.00 97.56 106 ILE A CA 1
ATOM 763 C C . ILE A 1 106 ? 11.350 -9.840 19.053 1.00 97.56 106 ILE A C 1
ATOM 765 O O . ILE A 1 106 ? 12.388 -9.185 19.016 1.00 97.56 106 ILE A O 1
ATOM 769 N N . GLY A 1 107 ? 10.308 -9.570 18.262 1.00 96.00 107 GLY A N 1
ATOM 770 C CA . GLY A 1 107 ? 10.324 -8.538 17.225 1.00 96.00 107 GLY A CA 1
ATOM 771 C C . GLY A 1 107 ? 10.136 -7.112 17.741 1.00 96.00 107 GLY A C 1
ATOM 772 O O . GLY A 1 107 ? 10.326 -6.180 16.962 1.00 96.00 107 GLY A O 1
ATOM 773 N N . GLN A 1 108 ? 9.744 -6.940 19.012 1.00 96.81 108 GLN A N 1
ATOM 774 C CA . GLN A 1 108 ? 9.328 -5.653 19.592 1.00 96.81 108 GLN A CA 1
ATOM 775 C C . GLN A 1 108 ? 8.261 -4.953 18.729 1.00 96.81 108 GLN A C 1
ATOM 777 O O . GLN A 1 108 ? 8.256 -3.736 18.542 1.00 96.81 108 GLN A O 1
ATOM 782 N N . GLN A 1 109 ? 7.372 -5.762 18.152 1.00 97.88 109 GLN A N 1
ATOM 783 C CA . GLN A 1 109 ? 6.296 -5.358 17.253 1.00 97.88 109 GLN A CA 1
ATOM 784 C C . GLN A 1 109 ? 5.117 -6.294 17.477 1.00 97.88 109 GLN A C 1
ATOM 786 O O . GLN A 1 109 ? 5.301 -7.506 17.534 1.00 97.88 109 GLN A O 1
ATOM 791 N N . TRP A 1 110 ? 3.902 -5.770 17.586 1.00 98.19 110 TRP A N 1
ATOM 792 C CA . TRP A 1 110 ? 2.724 -6.612 17.736 1.00 98.19 110 TRP A CA 1
ATOM 793 C C . TRP A 1 110 ? 2.488 -7.448 16.474 1.00 98.19 110 TRP A C 1
ATOM 795 O O . TRP A 1 110 ? 2.557 -6.946 15.349 1.00 98.19 110 TRP A O 1
ATOM 805 N N . VAL A 1 111 ? 2.155 -8.721 16.679 1.00 97.62 111 VAL A N 1
ATOM 806 C CA . VAL A 1 111 ? 1.841 -9.695 15.631 1.00 97.62 111 VAL A CA 1
ATOM 807 C C . VAL A 1 111 ? 0.392 -10.140 15.800 1.00 97.62 111 VAL A C 1
ATOM 809 O O . VAL A 1 111 ? -0.088 -10.313 16.919 1.00 97.62 111 VAL A O 1
ATOM 812 N N . ARG A 1 112 ? -0.317 -10.375 14.690 1.00 97.12 112 ARG A N 1
ATOM 813 C CA . ARG A 1 112 ? -1.696 -10.880 14.729 1.00 97.12 112 ARG A CA 1
ATOM 814 C C . ARG A 1 112 ? -1.785 -12.162 15.565 1.00 97.12 112 ARG A C 1
ATOM 816 O O . ARG A 1 112 ? -1.106 -13.141 15.273 1.00 97.12 112 ARG A O 1
ATOM 823 N N . GLY A 1 113 ? -2.673 -12.157 16.558 1.00 97.12 113 GLY A N 1
ATOM 824 C CA . GLY A 1 113 ? -2.881 -13.280 17.477 1.00 97.12 113 GLY A CA 1
ATOM 825 C C . GLY A 1 113 ? -1.976 -13.268 18.711 1.00 97.12 113 GLY A C 1
ATOM 826 O O . GLY A 1 113 ? -2.078 -14.184 19.521 1.00 97.12 113 GLY A O 1
ATOM 827 N N . ALA A 1 114 ? -1.101 -12.269 18.863 1.00 98.12 114 ALA A N 1
ATOM 828 C CA . ALA A 1 114 ? -0.379 -12.043 20.108 1.00 98.12 114 ALA A CA 1
ATOM 829 C C . ALA A 1 114 ? -1.325 -11.535 21.204 1.00 98.12 114 ALA A C 1
ATOM 831 O O . ALA A 1 114 ? -2.343 -10.896 20.919 1.00 98.12 114 ALA A O 1
ATOM 832 N N . GLU A 1 115 ? -0.949 -11.796 22.454 1.00 97.94 115 GLU A N 1
ATOM 833 C CA . GLU A 1 115 ? -1.600 -11.203 23.620 1.00 97.94 115 GLU A CA 1
ATOM 834 C C . GLU A 1 115 ? -1.575 -9.671 23.559 1.00 97.94 115 GLU A C 1
ATOM 836 O O . GLU A 1 115 ? -0.725 -9.050 22.914 1.00 97.94 115 GLU A O 1
ATOM 841 N N . VAL A 1 116 ? -2.554 -9.067 24.223 1.00 97.88 116 VAL A N 1
ATOM 842 C CA . VAL A 1 116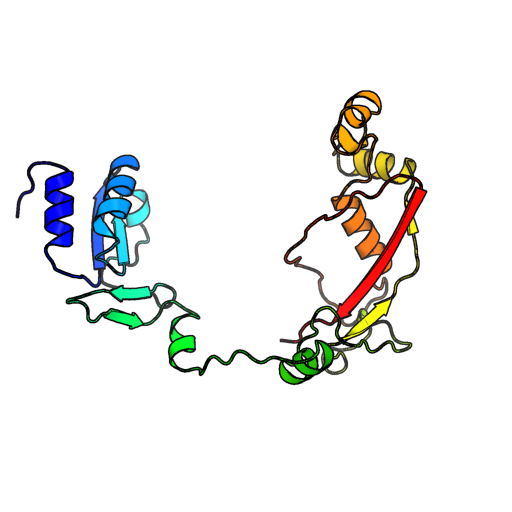 ? -2.763 -7.622 24.265 1.00 97.88 116 VAL A CA 1
ATOM 843 C C . VAL A 1 116 ? -2.719 -7.138 25.706 1.00 97.88 116 VAL A C 1
ATOM 845 O O . VAL A 1 116 ? -3.116 -7.857 26.621 1.00 97.88 116 VAL A O 1
ATOM 848 N N . SER A 1 117 ? -2.274 -5.900 25.891 1.00 96.94 117 SER A N 1
ATOM 849 C CA . SER A 1 117 ? -2.330 -5.194 27.167 1.00 96.94 117 SER A CA 1
ATOM 850 C C . SER A 1 117 ? -3.453 -4.167 27.105 1.00 96.94 117 SER A C 1
ATOM 852 O O . SER A 1 117 ? -3.389 -3.216 26.326 1.00 96.94 117 SER A O 1
ATOM 854 N N . GLU A 1 118 ? -4.501 -4.374 27.894 1.00 96.56 118 GLU A N 1
ATOM 855 C CA . GLU A 1 118 ? -5.592 -3.414 28.048 1.00 96.56 118 GLU A CA 1
ATOM 856 C C . GLU A 1 118 ? -5.473 -2.774 29.429 1.00 96.56 118 GLU A C 1
ATOM 858 O O . GLU A 1 118 ? -5.656 -3.430 30.456 1.00 96.56 118 GLU A O 1
ATOM 863 N N . ASP A 1 119 ? -5.153 -1.486 29.463 1.00 91.00 119 ASP A N 1
ATOM 864 C CA . ASP A 1 119 ? -5.203 -0.685 30.675 1.00 91.00 119 ASP A CA 1
ATOM 865 C C . ASP A 1 119 ? -6.380 0.294 30.636 1.00 91.00 119 ASP A C 1
ATOM 867 O O . ASP A 1 119 ? -7.110 0.427 29.654 1.00 91.00 119 ASP A O 1
ATOM 871 N N . ARG A 1 120 ? -6.616 0.980 31.757 1.00 89.75 120 ARG A N 1
ATOM 872 C CA . ARG A 1 120 ? -7.726 1.941 31.861 1.00 89.75 120 ARG A CA 1
ATOM 873 C C . ARG A 1 120 ? -7.502 3.209 31.030 1.00 89.75 120 ARG A C 1
ATOM 875 O O . ARG A 1 120 ? -8.402 4.043 30.960 1.00 89.75 120 ARG A O 1
ATOM 882 N N . ILE A 1 121 ? -6.310 3.398 30.466 1.00 93.69 121 ILE A N 1
ATOM 883 C CA . ILE A 1 121 ? -5.907 4.625 29.785 1.00 93.69 121 ILE A CA 1
ATOM 884 C C . ILE A 1 121 ? -5.976 4.385 28.280 1.00 93.69 121 ILE A C 1
ATOM 886 O O . ILE A 1 121 ? -5.295 3.527 27.738 1.00 93.69 121 ILE A O 1
ATOM 890 N N . HIS A 1 122 ? -6.769 5.193 27.581 1.00 97.44 122 HIS A N 1
ATOM 891 C CA . HIS A 1 122 ? -6.854 5.131 26.125 1.00 97.44 122 HIS A CA 1
ATOM 892 C C . HIS A 1 122 ? -5.449 5.247 25.486 1.00 97.44 122 HIS A C 1
ATOM 894 O O . HIS A 1 122 ? -4.748 6.213 25.796 1.00 97.44 122 HIS A O 1
ATOM 900 N N . PRO A 1 123 ? -5.029 4.354 24.564 1.00 97.56 123 PRO A N 1
ATOM 901 C CA . PRO A 1 123 ? -3.680 4.373 23.990 1.00 97.56 123 PRO A CA 1
ATOM 902 C C . PRO A 1 123 ? -3.259 5.725 23.396 1.00 97.56 123 PRO A C 1
ATOM 904 O O . PRO A 1 123 ? -2.126 6.147 23.585 1.00 97.56 123 PRO A O 1
ATOM 907 N N . PHE A 1 124 ? -4.177 6.465 22.760 1.00 97.88 124 PHE A N 1
ATOM 908 C CA . PHE A 1 124 ? -3.897 7.817 22.232 1.00 97.88 124 PHE A CA 1
ATOM 909 C C . PHE A 1 124 ? -3.602 8.884 23.301 1.00 97.88 124 PHE A C 1
ATOM 911 O O . PHE A 1 124 ? -3.158 9.972 22.953 1.00 97.88 124 PHE A O 1
ATOM 918 N N . ARG A 1 125 ? -3.827 8.595 24.588 1.00 97.62 125 ARG A N 1
ATOM 919 C CA . ARG A 1 125 ? -3.452 9.473 25.708 1.00 97.62 125 ARG A CA 1
ATOM 920 C C . ARG A 1 125 ? -2.067 9.167 26.269 1.00 97.62 125 ARG A C 1
ATOM 922 O O . ARG A 1 125 ? -1.570 9.940 27.082 1.00 97.62 125 ARG A O 1
ATOM 929 N N . LYS A 1 126 ? -1.455 8.049 25.871 1.00 97.50 126 LYS A N 1
ATOM 930 C CA . LYS A 1 126 ? -0.106 7.673 26.299 1.00 97.50 126 LYS A CA 1
ATOM 931 C C . LYS A 1 126 ? 0.920 8.457 25.489 1.00 97.50 126 LYS A C 1
ATOM 933 O O . LYS A 1 126 ? 0.790 8.590 24.273 1.00 97.50 126 LYS A O 1
ATOM 938 N N . TYR A 1 127 ? 1.953 8.953 26.162 1.00 97.12 127 TYR A N 1
ATOM 939 C CA . TYR A 1 127 ? 3.100 9.551 25.482 1.00 97.12 127 TYR A CA 1
ATOM 940 C C . TYR A 1 127 ? 3.940 8.478 24.782 1.00 97.12 127 TYR A C 1
ATOM 942 O O . TYR A 1 127 ? 3.817 7.279 25.064 1.00 97.12 127 TYR A O 1
ATOM 950 N N . PHE A 1 128 ? 4.816 8.907 23.873 1.00 97.50 128 PHE A N 1
ATOM 951 C CA . PHE A 1 128 ? 5.648 8.000 23.086 1.00 97.50 128 PHE A CA 1
ATOM 952 C C . PHE A 1 128 ? 6.541 7.113 23.964 1.00 97.50 128 PHE A C 1
ATOM 954 O O . PHE A 1 128 ? 6.765 5.952 23.642 1.00 97.50 128 PHE A O 1
ATOM 961 N N . GLU A 1 129 ? 7.004 7.595 25.112 1.00 96.75 129 GLU A N 1
ATOM 962 C CA . GLU A 1 129 ? 7.837 6.833 26.047 1.00 96.75 129 GLU A CA 1
ATOM 963 C C . GLU A 1 129 ? 7.041 5.730 26.765 1.00 96.75 129 GLU A C 1
ATOM 965 O O . GLU A 1 129 ? 7.611 4.723 27.179 1.00 96.75 129 GLU A O 1
ATOM 970 N N . GLN A 1 130 ? 5.722 5.901 26.886 1.00 96.25 130 GLN A N 1
ATOM 971 C CA . GLN A 1 130 ? 4.841 5.041 27.677 1.00 96.25 130 GLN A CA 1
ATOM 972 C C . GLN A 1 130 ? 4.154 3.963 26.844 1.00 96.25 130 GLN A C 1
ATOM 974 O O . GLN A 1 130 ? 3.978 2.850 27.331 1.00 96.25 130 GLN A O 1
ATOM 979 N N . ILE A 1 131 ? 3.758 4.288 25.610 1.00 96.75 131 ILE A N 1
ATOM 980 C CA . ILE A 1 131 ? 3.079 3.341 24.721 1.00 96.75 131 ILE A CA 1
ATOM 981 C C . ILE A 1 131 ? 3.985 2.133 24.462 1.00 96.75 131 ILE A C 1
ATOM 983 O O . ILE A 1 131 ? 5.192 2.297 24.290 1.00 96.75 131 ILE A O 1
ATOM 987 N N . GLN A 1 132 ? 3.439 0.924 24.425 1.00 96.62 132 GLN A N 1
ATOM 988 C CA . GLN A 1 132 ? 4.183 -0.294 24.090 1.00 96.62 132 GLN A CA 1
ATOM 989 C C . GLN A 1 132 ? 3.497 -1.062 22.954 1.00 96.62 132 GLN A C 1
ATOM 991 O O . GLN A 1 132 ? 2.269 -1.015 2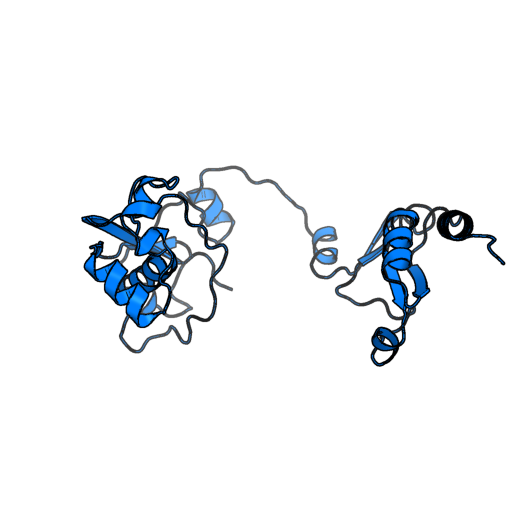2.849 1.00 96.62 132 GLN A O 1
ATOM 996 N N . PRO A 1 133 ? 4.245 -1.788 22.098 1.00 97.50 133 PRO A N 1
ATOM 997 C CA . PRO A 1 133 ? 3.642 -2.746 21.179 1.00 97.50 133 PRO A CA 1
ATOM 998 C C . PRO A 1 133 ? 2.733 -3.724 21.937 1.00 97.50 133 PRO A C 1
ATOM 1000 O O . PRO A 1 133 ? 3.164 -4.353 22.900 1.00 97.50 133 PRO A O 1
ATOM 1003 N N . GLY A 1 134 ? 1.475 -3.843 21.511 1.00 97.62 134 GLY A N 1
ATOM 1004 C CA . GLY A 1 134 ? 0.453 -4.649 22.186 1.00 97.62 134 GLY A CA 1
ATOM 1005 C C . GLY A 1 134 ? -0.490 -3.872 23.110 1.00 97.62 134 GLY A C 1
ATOM 1006 O O . GLY A 1 134 ? -1.523 -4.429 23.484 1.00 97.62 134 GLY A O 1
ATOM 1007 N N . ASP A 1 135 ? -0.214 -2.598 23.418 1.00 98.12 135 ASP A N 1
ATOM 1008 C CA . ASP A 1 135 ? -1.189 -1.726 24.082 1.00 98.12 135 ASP A CA 1
ATOM 1009 C C . ASP A 1 135 ? -2.443 -1.608 23.220 1.00 98.12 135 ASP A C 1
ATOM 1011 O O . ASP A 1 135 ? -2.383 -1.184 22.061 1.00 98.12 135 ASP A O 1
ATOM 1015 N N . SER A 1 136 ? -3.583 -2.006 23.776 1.00 98.44 136 SER A N 1
ATOM 1016 C CA . SER A 1 136 ? -4.799 -2.219 23.011 1.00 98.44 136 SER A CA 1
ATOM 1017 C C . SER A 1 136 ? -6.004 -1.526 23.623 1.00 98.44 136 SER A C 1
ATOM 1019 O O . SER A 1 136 ? -6.174 -1.444 24.833 1.00 98.44 136 SER A O 1
ATOM 1021 N N . LEU A 1 137 ? -6.889 -1.091 22.736 1.00 98.31 137 LEU A N 1
ATOM 1022 C CA . LEU A 1 137 ? -8.228 -0.623 23.028 1.00 98.31 137 LEU A CA 1
ATOM 1023 C C . LEU A 1 137 ? -9.225 -1.494 22.272 1.00 98.31 137 LEU A C 1
ATOM 1025 O O . LEU A 1 137 ? -9.172 -1.594 21.043 1.00 98.31 137 LEU A O 1
ATOM 1029 N N . LEU A 1 138 ? -10.156 -2.085 23.011 1.00 98.31 138 LEU A N 1
ATOM 1030 C CA . LEU A 1 138 ? -11.376 -2.634 22.444 1.00 98.31 138 LEU A CA 1
ATOM 1031 C C . LEU A 1 138 ? -12.469 -1.566 22.531 1.00 98.31 138 LEU A C 1
ATOM 1033 O O . LEU A 1 138 ? -12.870 -1.167 23.624 1.00 98.31 138 LEU A O 1
ATOM 1037 N N . THR A 1 139 ? -12.932 -1.072 21.387 1.00 98.50 139 THR A N 1
ATOM 1038 C CA . THR A 1 139 ? -13.893 0.035 21.362 1.00 98.50 139 THR A CA 1
ATOM 1039 C C . THR A 1 139 ? -15.290 -0.417 21.798 1.00 98.50 139 THR A C 1
ATOM 1041 O O . THR A 1 139 ? -15.611 -1.612 21.773 1.00 98.50 139 THR A O 1
ATOM 1044 N N . PRO A 1 140 ? -16.190 0.531 22.107 1.00 98.38 140 PRO A N 1
ATOM 1045 C CA . PRO A 1 140 ? -17.622 0.281 22.061 1.00 98.38 140 PRO A CA 1
ATOM 1046 C C . PRO A 1 140 ? -18.075 -0.195 20.675 1.00 98.38 140 PRO A C 1
ATOM 1048 O O . PRO A 1 140 ? -17.337 -0.150 19.685 1.00 98.38 140 PRO A O 1
ATOM 1051 N N . ARG A 1 141 ? -19.322 -0.655 20.622 1.00 98.69 141 ARG A N 1
ATOM 1052 C CA . ARG A 1 141 ? -19.964 -1.159 19.409 1.00 98.69 141 ARG A CA 1
ATOM 1053 C C . ARG A 1 141 ? -20.775 -0.059 18.734 1.00 98.69 141 ARG A C 1
ATOM 1055 O O . ARG A 1 141 ? -21.347 0.784 19.423 1.00 98.69 141 ARG A O 1
ATOM 1062 N N . ARG A 1 142 ? -20.896 -0.133 17.411 1.00 98.62 142 ARG A N 1
ATOM 1063 C CA . ARG A 1 142 ? -21.839 0.670 16.625 1.00 98.62 142 ARG A CA 1
ATOM 1064 C C . ARG A 1 142 ? -22.614 -0.247 15.689 1.00 98.62 142 ARG A C 1
ATOM 1066 O O . ARG A 1 142 ? -22.012 -0.922 14.859 1.00 98.62 142 ARG A O 1
ATOM 1073 N N . THR A 1 143 ? -23.933 -0.275 15.823 1.00 98.75 143 THR A N 1
ATOM 1074 C CA . THR A 1 143 ? -24.807 -0.952 14.860 1.00 98.75 143 THR A CA 1
ATOM 1075 C C . THR A 1 143 ? -24.998 -0.048 13.656 1.00 98.75 143 THR A C 1
ATOM 1077 O O . THR A 1 143 ? -25.337 1.123 13.819 1.00 98.75 143 THR A O 1
ATOM 1080 N N . LEU A 1 144 ? -24.722 -0.576 12.468 1.00 98.56 144 LEU A N 1
ATOM 1081 C CA . LEU A 1 144 ? -24.848 0.149 11.214 1.00 98.56 144 LEU A CA 1
ATOM 1082 C C . LEU A 1 144 ? -26.220 -0.119 10.621 1.00 98.56 144 LEU A C 1
ATOM 1084 O O . LEU A 1 144 ? -26.738 -1.229 10.681 1.00 98.56 144 LEU A O 1
ATOM 1088 N N . THR A 1 145 ? -26.822 0.909 10.056 1.00 98.62 145 THR A N 1
ATOM 1089 C CA . THR A 1 145 ? -28.191 0.878 9.549 1.00 98.62 145 THR A CA 1
ATOM 1090 C C . THR A 1 145 ? -28.228 1.341 8.101 1.00 98.62 145 THR A C 1
ATOM 1092 O O . THR A 1 145 ? -27.256 1.888 7.584 1.00 98.62 145 THR A O 1
ATOM 1095 N N . GLU A 1 146 ? -29.373 1.181 7.437 1.00 98.44 146 GLU A N 1
ATOM 1096 C CA . GLU A 1 146 ? -29.575 1.757 6.103 1.00 98.44 146 GLU A CA 1
ATOM 1097 C C . GLU A 1 146 ? -29.357 3.281 6.102 1.00 98.44 146 GLU A C 1
ATOM 1099 O O . GLU A 1 146 ? -28.806 3.823 5.147 1.00 98.44 146 GLU A O 1
ATOM 1104 N N . ALA A 1 147 ? -29.698 3.969 7.198 1.00 98.75 147 ALA A N 1
ATOM 1105 C CA . ALA A 1 147 ? -29.493 5.409 7.325 1.00 98.75 147 ALA A CA 1
ATOM 1106 C C . ALA A 1 147 ? -28.007 5.799 7.281 1.00 98.75 147 ALA A C 1
ATOM 1108 O O . ALA A 1 147 ? -27.669 6.848 6.738 1.00 98.75 147 ALA A O 1
ATOM 1109 N N . ASP A 1 148 ? -27.111 4.963 7.810 1.00 98.75 148 ASP A N 1
ATOM 1110 C CA . ASP A 1 148 ? -25.670 5.194 7.712 1.00 98.75 148 ASP A CA 1
ATOM 1111 C C . ASP A 1 148 ? -25.189 5.120 6.255 1.00 98.75 148 ASP A C 1
ATOM 1113 O O . ASP A 1 148 ? -24.425 5.979 5.815 1.00 98.75 148 ASP A O 1
ATOM 1117 N N . ILE A 1 149 ? -25.695 4.141 5.495 1.00 98.62 149 ILE A N 1
ATOM 1118 C CA . ILE A 1 149 ? -25.392 3.984 4.067 1.00 98.62 149 ILE A CA 1
ATOM 1119 C C . ILE A 1 149 ? -25.877 5.212 3.291 1.00 98.62 149 ILE A C 1
ATOM 1121 O O . ILE A 1 149 ? -25.119 5.802 2.523 1.00 98.62 149 ILE A O 1
ATOM 1125 N N . VAL A 1 150 ? -27.129 5.620 3.514 1.00 98.75 150 VAL A N 1
ATOM 1126 C CA . VAL A 1 150 ? -27.738 6.778 2.843 1.00 98.75 150 VAL A CA 1
ATOM 1127 C C . VAL A 1 150 ? -26.965 8.056 3.157 1.00 98.75 150 VAL A C 1
ATOM 1129 O O . VAL A 1 150 ? -26.541 8.756 2.240 1.00 98.75 150 VAL A O 1
ATOM 1132 N N . ASN A 1 151 ? -26.721 8.347 4.437 1.00 98.81 151 ASN A N 1
ATOM 1133 C CA . ASN A 1 151 ? -26.033 9.572 4.839 1.00 98.81 151 ASN A CA 1
ATOM 1134 C C . ASN A 1 151 ? -24.599 9.623 4.310 1.00 98.81 151 ASN A C 1
ATOM 1136 O O . ASN A 1 151 ? -24.157 10.677 3.853 1.00 98.81 151 ASN A O 1
ATOM 1140 N N . PHE A 1 152 ? -23.872 8.502 4.339 1.00 98.81 152 PHE A N 1
ATOM 1141 C CA . PHE A 1 152 ? -22.518 8.476 3.800 1.00 98.81 152 PHE A CA 1
ATOM 1142 C C . PHE A 1 152 ? -22.499 8.620 2.280 1.00 98.81 152 PHE A C 1
ATOM 1144 O O . PHE A 1 152 ? -21.662 9.362 1.771 1.00 98.81 152 PHE A O 1
ATOM 1151 N N . ALA A 1 153 ? -23.423 7.985 1.553 1.00 98.69 153 ALA A N 1
ATOM 1152 C CA . ALA A 1 153 ? -23.550 8.180 0.109 1.00 98.69 153 ALA A CA 1
ATOM 1153 C C . ALA A 1 153 ? -23.825 9.651 -0.230 1.00 98.69 153 ALA A C 1
ATOM 1155 O O . ALA A 1 153 ? -23.142 10.225 -1.070 1.00 98.69 153 ALA A O 1
ATOM 1156 N N . CYS A 1 154 ? -24.762 10.289 0.477 1.00 98.75 154 CYS A N 1
ATOM 1157 C CA . CYS A 1 154 ? -25.078 11.703 0.280 1.00 98.75 154 CYS A CA 1
ATOM 1158 C C . CYS A 1 154 ? -23.899 12.630 0.604 1.00 98.75 154 CYS A C 1
ATOM 1160 O O . CYS A 1 154 ? -23.675 13.601 -0.112 1.00 98.75 154 CYS A O 1
ATOM 1162 N N . LEU A 1 155 ? -23.152 12.350 1.677 1.00 98.69 155 LEU A N 1
ATOM 1163 C CA . LEU A 1 155 ? -22.021 13.178 2.099 1.00 98.69 155 LEU A CA 1
ATOM 1164 C C . LEU A 1 155 ? -20.792 13.000 1.197 1.00 98.69 155 LEU A C 1
ATOM 1166 O O . LEU A 1 155 ? -20.131 13.977 0.858 1.00 98.69 155 LEU A O 1
ATOM 1170 N N . SER A 1 156 ? -20.460 11.756 0.850 1.00 98.56 156 SER A N 1
ATOM 1171 C CA . SER A 1 156 ? -19.279 11.429 0.040 1.00 98.56 156 SER A CA 1
ATOM 1172 C C . SER A 1 156 ? -19.513 11.597 -1.462 1.00 98.56 156 SER A C 1
ATOM 1174 O O . SER A 1 156 ? -18.550 11.738 -2.213 1.00 98.56 156 SER A O 1
ATOM 1176 N N . GLY A 1 157 ? -20.773 11.564 -1.903 1.00 98.62 157 GLY A N 1
ATOM 1177 C CA . GLY A 1 157 ? -21.163 11.488 -3.310 1.00 98.62 157 GLY A CA 1
ATOM 1178 C C . GLY A 1 157 ? -21.068 10.078 -3.905 1.00 98.62 157 GLY A C 1
ATOM 1179 O O . GLY A 1 157 ? -21.359 9.900 -5.089 1.00 98.62 157 GLY A O 1
ATOM 1180 N N . ASP A 1 158 ? -20.673 9.069 -3.120 1.00 98.56 158 ASP A N 1
ATOM 1181 C CA . ASP A 1 158 ? -20.565 7.686 -3.584 1.00 98.56 158 ASP A CA 1
ATOM 1182 C C . ASP A 1 158 ? -21.930 6.983 -3.579 1.00 98.56 158 ASP A C 1
ATOM 1184 O O . ASP A 1 158 ? -22.342 6.329 -2.613 1.00 98.56 158 ASP A O 1
ATOM 1188 N N . HIS A 1 159 ? -22.630 7.113 -4.705 1.00 98.38 159 HIS A N 1
ATOM 1189 C CA . HIS A 1 159 ? -23.906 6.454 -4.968 1.00 98.38 159 HIS A CA 1
ATOM 1190 C C . HIS A 1 159 ? -23.759 5.112 -5.704 1.00 98.38 159 HIS A C 1
ATOM 1192 O O . HIS A 1 159 ? -24.621 4.744 -6.504 1.00 98.38 159 HIS A O 1
ATOM 1198 N N . PHE A 1 160 ? -22.673 4.369 -5.466 1.00 98.38 160 PHE A N 1
ATOM 1199 C CA . PHE A 1 160 ? -22.456 3.065 -6.090 1.00 98.38 160 PHE A CA 1
ATOM 1200 C C . PHE A 1 160 ? -23.634 2.098 -5.871 1.00 98.38 160 PHE A C 1
ATOM 1202 O O . PHE A 1 160 ? -24.230 2.023 -4.790 1.00 98.38 160 PHE A O 1
ATOM 1209 N N . TYR A 1 161 ? -23.968 1.331 -6.914 1.00 98.19 161 TYR A N 1
ATOM 1210 C CA . TYR A 1 161 ? -25.192 0.524 -6.963 1.00 98.19 161 TYR A CA 1
ATOM 1211 C C . TYR A 1 161 ? -25.280 -0.492 -5.815 1.00 98.19 161 TYR A C 1
ATOM 1213 O O . TYR A 1 161 ? -26.354 -0.674 -5.254 1.00 98.19 161 TYR A O 1
ATOM 1221 N N . ALA A 1 162 ? -24.153 -1.087 -5.401 1.00 97.62 162 ALA A N 1
ATOM 1222 C CA . ALA A 1 162 ? -24.118 -2.073 -4.318 1.00 97.62 162 ALA A CA 1
ATOM 1223 C C . ALA A 1 162 ? -24.457 -1.480 -2.936 1.00 97.62 162 ALA A C 1
ATOM 1225 O O . ALA A 1 162 ? -24.662 -2.225 -1.980 1.00 97.62 162 ALA A O 1
ATOM 1226 N N . HIS A 1 163 ? -24.521 -0.153 -2.818 1.00 98.19 163 HIS A N 1
ATOM 1227 C CA . HIS A 1 163 ? -24.892 0.553 -1.595 1.00 98.19 163 HIS A CA 1
ATOM 1228 C C . HIS A 1 163 ? -26.268 1.213 -1.709 1.00 98.19 163 HIS A C 1
ATOM 1230 O O . HIS A 1 163 ? -26.999 1.254 -0.725 1.00 98.19 163 HIS A O 1
ATOM 1236 N N . MET A 1 164 ? -26.640 1.722 -2.889 1.00 98.38 164 MET A N 1
ATOM 1237 C CA . MET A 1 164 ? -27.839 2.555 -3.065 1.00 98.38 164 MET A CA 1
ATOM 1238 C C . MET A 1 164 ? -28.994 1.868 -3.798 1.00 98.38 164 MET A C 1
ATOM 1240 O O . MET A 1 164 ? -30.156 2.083 -3.441 1.00 98.38 164 MET A O 1
ATOM 1244 N N . ASP A 1 165 ? -28.712 1.011 -4.776 1.00 98.25 165 ASP A N 1
ATOM 1245 C CA . ASP A 1 165 ? -29.740 0.398 -5.617 1.00 98.25 165 ASP A CA 1
ATOM 1246 C C . ASP A 1 165 ? -30.167 -0.961 -5.059 1.00 98.25 165 ASP A C 1
ATOM 1248 O O . ASP A 1 165 ? -29.381 -1.900 -4.961 1.00 98.25 165 ASP A O 1
ATOM 1252 N N . LYS A 1 166 ? -31.442 -1.074 -4.684 1.00 97.81 166 LYS A N 1
ATOM 1253 C CA . LYS A 1 166 ? -31.998 -2.312 -4.136 1.00 97.81 166 LYS A CA 1
ATOM 1254 C C . LYS A 1 166 ? -32.094 -3.423 -5.186 1.00 97.81 166 LYS A C 1
ATOM 1256 O O . LYS A 1 166 ? -31.929 -4.583 -4.828 1.00 97.81 166 LYS A O 1
ATOM 1261 N N . ILE A 1 167 ? -32.390 -3.079 -6.439 1.00 98.25 167 ILE A N 1
ATOM 1262 C CA . ILE A 1 167 ? -32.609 -4.050 -7.516 1.00 98.25 167 ILE A CA 1
ATOM 1263 C C . ILE A 1 167 ? -31.253 -4.585 -7.968 1.00 98.25 167 ILE A C 1
ATOM 1265 O O . ILE A 1 167 ? -31.002 -5.780 -7.863 1.00 98.25 167 ILE A O 1
ATOM 1269 N N . ALA A 1 168 ? -30.340 -3.697 -8.365 1.00 97.69 168 ALA A N 1
ATOM 1270 C CA . ALA A 1 168 ? -29.022 -4.113 -8.839 1.00 97.69 168 ALA A CA 1
ATOM 1271 C C . ALA A 1 168 ? -28.187 -4.822 -7.757 1.00 97.69 168 ALA A C 1
ATOM 1273 O O . ALA A 1 168 ? -27.422 -5.733 -8.068 1.00 97.69 168 ALA A O 1
ATOM 1274 N N . ALA A 1 169 ? -28.321 -4.440 -6.479 1.00 97.25 169 ALA A N 1
ATOM 1275 C CA . ALA A 1 169 ? -27.602 -5.118 -5.401 1.00 97.25 169 ALA A CA 1
ATOM 1276 C C . ALA A 1 169 ? -28.120 -6.541 -5.131 1.00 97.25 169 ALA A C 1
ATOM 1278 O O . ALA A 1 169 ? -27.326 -7.391 -4.727 1.00 97.25 169 ALA A O 1
ATOM 1279 N N . ALA A 1 170 ? -29.405 -6.820 -5.381 1.00 97.19 170 ALA A N 1
ATOM 1280 C CA . ALA A 1 170 ? -29.968 -8.164 -5.237 1.00 97.19 170 ALA A CA 1
ATOM 1281 C C . ALA A 1 170 ? -29.343 -9.165 -6.225 1.00 97.19 170 ALA A C 1
ATOM 1283 O O . ALA A 1 170 ? -29.097 -10.312 -5.862 1.00 97.19 170 ALA A O 1
ATOM 1284 N N . ASP A 1 171 ? -29.009 -8.698 -7.430 1.00 97.19 171 ASP A N 1
ATOM 1285 C CA . ASP A 1 171 ? -28.342 -9.491 -8.472 1.00 97.19 171 ASP A CA 1
ATOM 1286 C C . ASP A 1 171 ? -26.805 -9.495 -8.340 1.00 97.19 171 ASP A C 1
ATOM 1288 O O . ASP A 1 171 ? -26.094 -10.124 -9.128 1.00 97.19 171 ASP A O 1
ATOM 1292 N N . SER A 1 172 ? -26.263 -8.774 -7.355 1.00 96.38 172 SER A N 1
ATOM 1293 C CA . SER A 1 172 ? -24.824 -8.704 -7.102 1.00 96.38 172 SER A CA 1
ATOM 1294 C C . SER A 1 172 ? -24.323 -9.897 -6.281 1.00 96.38 172 SER A C 1
ATOM 1296 O O . SER A 1 172 ? -25.092 -10.625 -5.657 1.00 96.38 172 SER A O 1
ATOM 1298 N N . ILE A 1 173 ? -22.998 -10.042 -6.180 1.00 96.25 173 ILE A N 1
ATOM 1299 C CA . ILE A 1 173 ? -22.352 -11.073 -5.347 1.00 96.25 173 ILE A CA 1
ATOM 1300 C C . ILE A 1 173 ? -22.706 -10.985 -3.850 1.00 96.25 173 ILE A C 1
ATOM 1302 O O . ILE A 1 173 ? -22.445 -11.928 -3.109 1.00 96.25 173 ILE A O 1
ATOM 1306 N N . PHE A 1 174 ? -23.275 -9.863 -3.396 1.00 96.00 174 PHE A N 1
ATOM 1307 C CA . PHE A 1 174 ? -23.634 -9.635 -1.995 1.00 96.00 174 PHE A CA 1
ATOM 1308 C C . PHE A 1 174 ? -25.092 -9.999 -1.670 1.00 96.00 174 PHE A C 1
ATOM 1310 O O . PHE A 1 174 ? -25.437 -10.126 -0.493 1.00 96.00 174 PHE A O 1
ATOM 1317 N N . GLY A 1 175 ? -25.942 -10.156 -2.694 1.00 97.06 175 GLY A N 1
ATOM 1318 C CA . GLY A 1 175 ? -27.369 -10.482 -2.579 1.00 97.06 175 GLY A CA 1
ATOM 1319 C C . GLY A 1 175 ? -28.266 -9.369 -2.020 1.00 97.06 175 GLY A C 1
ATOM 1320 O O . GLY A 1 175 ? -29.487 -9.496 -2.046 1.00 97.06 175 GLY A O 1
ATOM 1321 N N . GLU A 1 176 ? -27.695 -8.278 -1.512 1.00 97.50 176 GLU A N 1
ATOM 1322 C CA . GLU A 1 176 ? -28.402 -7.080 -1.061 1.00 97.50 176 GLU A CA 1
ATOM 1323 C C . GLU A 1 176 ? -27.433 -5.898 -0.936 1.00 97.50 176 GLU A C 1
ATOM 1325 O O . GLU A 1 176 ? -26.227 -6.034 -1.163 1.00 97.50 176 GLU A O 1
ATOM 1330 N N . ARG A 1 177 ? -27.955 -4.725 -0.560 1.00 98.25 177 ARG A N 1
ATOM 1331 C CA . ARG A 1 177 ? -27.124 -3.539 -0.340 1.00 98.25 177 ARG A CA 1
ATOM 1332 C C . ARG A 1 177 ? -26.269 -3.698 0.909 1.00 98.25 177 ARG A C 1
ATOM 1334 O O . ARG A 1 177 ? -26.760 -4.085 1.968 1.00 98.25 177 ARG A O 1
ATOM 1341 N N . VAL A 1 178 ? -25.006 -3.320 0.789 1.00 98.44 178 VAL A N 1
ATOM 1342 C CA . VAL A 1 178 ? -24.021 -3.386 1.872 1.00 98.44 178 VAL A CA 1
ATOM 1343 C C . VAL A 1 178 ? -23.558 -1.985 2.246 1.00 98.44 178 VAL A C 1
ATOM 1345 O O . VAL A 1 178 ? -23.730 -1.035 1.488 1.00 98.44 178 VAL A O 1
ATOM 1348 N N . VAL A 1 179 ? -22.968 -1.840 3.420 1.00 98.56 179 VAL A N 1
ATOM 1349 C CA . VAL A 1 179 ? -22.371 -0.596 3.899 1.00 98.56 179 VAL A CA 1
ATOM 1350 C C . VAL A 1 179 ? -21.096 -0.281 3.111 1.00 98.56 179 VAL A C 1
ATOM 1352 O O . VAL A 1 179 ? -20.320 -1.183 2.788 1.00 98.56 179 VAL A O 1
ATOM 1355 N N . HIS A 1 180 ? -20.844 1.000 2.817 1.00 98.69 180 HIS A N 1
ATOM 1356 C CA . HIS A 1 180 ? -19.612 1.436 2.154 1.00 98.69 180 HIS A CA 1
ATOM 1357 C C . HIS A 1 180 ? -18.376 1.047 2.959 1.00 98.69 180 HIS A C 1
ATOM 1359 O O . HIS A 1 180 ? -18.262 1.370 4.143 1.00 98.69 180 HIS A O 1
ATOM 1365 N N . GLY A 1 181 ? -17.382 0.460 2.293 1.00 97.94 181 GLY A N 1
ATOM 1366 C CA . GLY A 1 181 ? -16.102 0.154 2.929 1.00 97.94 181 GLY A CA 1
ATOM 1367 C C . GLY A 1 181 ? -15.446 1.398 3.542 1.00 97.94 181 GLY A C 1
ATOM 1368 O O . GLY A 1 181 ? -14.991 1.364 4.683 1.00 97.94 181 GLY A O 1
ATOM 1369 N N . TYR A 1 182 ? -15.460 2.536 2.840 1.00 98.44 182 TYR A N 1
ATOM 1370 C CA . TYR A 1 182 ? -14.902 3.782 3.379 1.00 98.44 182 TYR A CA 1
ATOM 1371 C C . TYR A 1 182 ? -15.679 4.328 4.573 1.00 98.44 182 TYR A C 1
ATOM 1373 O O . TYR A 1 182 ? -15.057 4.842 5.502 1.00 98.44 182 TYR A O 1
ATOM 1381 N N . PHE A 1 183 ? -16.997 4.131 4.619 1.00 98.62 183 PHE A N 1
ATOM 1382 C CA . PHE A 1 183 ? -17.761 4.455 5.815 1.00 98.62 183 PHE A CA 1
ATOM 1383 C C . PHE A 1 183 ? -17.346 3.591 7.007 1.00 98.62 183 PHE A C 1
ATOM 1385 O O . PHE A 1 183 ? -17.237 4.119 8.110 1.00 98.62 183 PHE A O 1
ATOM 1392 N N . LEU A 1 184 ? -17.047 2.299 6.810 1.00 98.25 184 LEU A N 1
ATOM 1393 C CA . LEU A 1 184 ? -16.522 1.451 7.888 1.00 98.25 184 LEU A CA 1
ATOM 1394 C C . LEU A 1 184 ? -15.223 2.016 8.468 1.00 98.25 184 LEU A C 1
ATOM 1396 O O . LEU A 1 184 ? -15.045 1.999 9.682 1.00 98.25 184 LEU A O 1
ATOM 1400 N N . ILE A 1 185 ? -14.346 2.569 7.626 1.00 97.94 185 ILE A N 1
ATOM 1401 C CA . ILE A 1 185 ? -13.101 3.207 8.077 1.00 97.94 185 ILE A CA 1
ATOM 1402 C C . ILE A 1 185 ? -13.382 4.512 8.822 1.00 97.94 185 ILE A C 1
ATOM 1404 O O . ILE A 1 185 ? -12.838 4.720 9.907 1.00 97.94 185 ILE A O 1
ATOM 1408 N N . SER A 1 186 ? -14.268 5.362 8.300 1.00 98.44 186 SER A N 1
ATOM 1409 C CA . SER A 1 186 ? -14.678 6.598 8.977 1.00 98.44 186 SER A CA 1
ATOM 1410 C C . SER A 1 186 ? -15.345 6.319 10.328 1.00 98.44 186 SER A C 1
ATOM 1412 O O . SER A 1 186 ? -15.023 6.961 11.327 1.00 98.44 186 SER A O 1
ATOM 1414 N N . ALA A 1 187 ? -16.241 5.333 10.387 1.00 98.50 187 ALA A N 1
ATOM 1415 C CA . ALA A 1 187 ? -16.914 4.912 11.607 1.00 98.50 187 ALA A CA 1
ATOM 1416 C C . ALA A 1 187 ? -15.936 4.272 12.599 1.00 98.50 187 ALA A C 1
ATOM 1418 O O . ALA A 1 187 ? -16.029 4.548 13.792 1.00 98.50 187 ALA A O 1
ATOM 1419 N N . ALA A 1 188 ? -14.979 3.472 12.119 1.00 98.44 188 ALA A N 1
ATOM 1420 C CA . ALA A 1 188 ? -13.931 2.906 12.954 1.00 98.44 188 ALA A CA 1
ATOM 1421 C C . ALA A 1 188 ? -13.066 4.001 13.587 1.00 98.44 188 ALA A C 1
ATOM 1423 O O . ALA A 1 188 ? -12.895 3.996 14.803 1.00 98.44 188 ALA A O 1
ATOM 1424 N N . ALA A 1 189 ? -12.592 4.976 12.804 1.00 98.25 189 ALA A N 1
ATOM 1425 C CA . ALA A 1 189 ? -11.861 6.129 13.332 1.00 98.25 189 ALA A CA 1
ATOM 1426 C C . ALA A 1 189 ? -12.688 6.892 14.376 1.00 98.25 189 ALA A C 1
ATOM 1428 O O . ALA A 1 189 ? -12.185 7.192 15.454 1.00 98.25 189 ALA A O 1
ATOM 1429 N N . GLY A 1 190 ? -13.983 7.103 14.122 1.00 98.31 190 GLY A N 1
ATOM 1430 C CA . GLY A 1 190 ? -14.895 7.687 15.108 1.00 98.31 190 GLY A CA 1
ATOM 1431 C C . GLY A 1 190 ? -15.054 6.877 16.406 1.00 98.31 190 GLY A C 1
ATOM 1432 O O . GLY A 1 190 ? -15.513 7.434 17.398 1.00 98.31 190 GLY A O 1
ATOM 1433 N N . LEU A 1 191 ? -14.687 5.590 16.423 1.00 98.50 191 LEU A N 1
ATOM 1434 C CA . LEU A 1 191 ? -14.744 4.725 17.608 1.00 98.50 191 LEU A CA 1
ATOM 1435 C C . LEU A 1 191 ? -13.430 4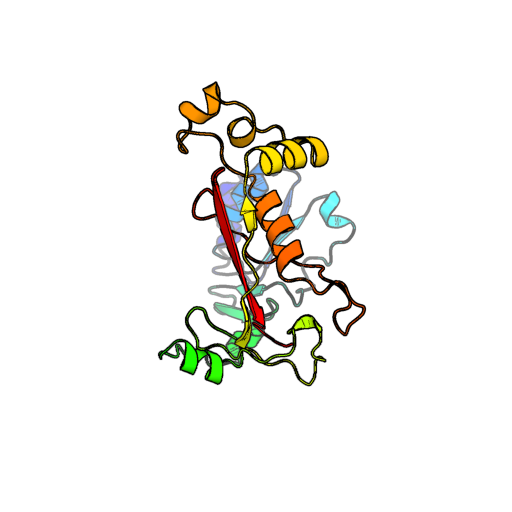.664 18.398 1.00 98.50 191 LEU A C 1
ATOM 1437 O O . LEU A 1 191 ? -13.487 4.497 19.615 1.00 98.50 191 LEU A O 1
ATOM 1441 N N . PHE A 1 192 ? -12.267 4.734 17.739 1.00 97.94 192 PHE A N 1
ATOM 1442 C CA . PHE A 1 192 ? -10.964 4.559 18.405 1.00 97.94 192 PHE A CA 1
ATOM 1443 C C . PHE A 1 192 ? -10.144 5.843 18.564 1.00 97.94 192 PHE A C 1
ATOM 1445 O O . PHE A 1 192 ? -9.115 5.814 19.235 1.00 97.94 192 PHE A O 1
ATOM 1452 N N . VAL A 1 193 ? -10.516 6.942 17.906 1.00 98.00 193 VAL A N 1
ATOM 1453 C CA . VAL A 1 193 ? -9.795 8.213 18.035 1.00 98.00 193 VAL A CA 1
ATOM 1454 C C . VAL A 1 193 ? -10.285 8.941 19.284 1.00 98.00 193 VAL A C 1
ATOM 1456 O O . VAL A 1 193 ? -11.482 9.168 19.453 1.00 98.00 193 VAL A O 1
ATOM 1459 N N . ASP A 1 194 ? -9.354 9.336 20.152 1.00 96.94 194 ASP A N 1
ATOM 1460 C CA . ASP A 1 194 ? -9.664 10.211 21.284 1.00 96.94 194 ASP A CA 1
ATOM 1461 C C . ASP A 1 194 ? -9.947 11.635 20.786 1.00 96.94 194 ASP A C 1
ATOM 1463 O O . ASP A 1 194 ? -9.193 12.181 19.984 1.00 96.94 194 ASP A O 1
ATOM 1467 N N . ALA A 1 195 ? -11.038 12.236 21.260 1.00 97.12 195 ALA A N 1
ATOM 1468 C CA . ALA A 1 195 ? -11.473 13.567 20.829 1.00 97.12 195 ALA A CA 1
ATOM 1469 C C . ALA A 1 195 ? -10.719 14.711 21.532 1.00 97.12 195 ALA A C 1
ATOM 1471 O O . ALA A 1 195 ? -10.764 15.854 21.078 1.00 97.12 195 ALA A O 1
ATOM 1472 N N . GLY A 1 196 ? -10.079 14.425 22.670 1.00 96.94 196 GLY A N 1
ATOM 1473 C CA . GLY A 1 196 ? -9.318 15.408 23.435 1.00 96.94 196 GLY A CA 1
ATOM 1474 C C . GLY A 1 196 ? -7.959 15.727 22.813 1.00 96.94 196 GLY A C 1
ATOM 1475 O O . GLY A 1 196 ? -7.387 14.929 22.075 1.00 96.94 196 GLY A O 1
ATOM 1476 N N . VAL A 1 197 ? -7.407 16.890 23.169 1.00 96.44 197 VAL A N 1
ATOM 1477 C CA . VAL A 1 197 ? -6.002 17.201 22.873 1.00 96.44 197 VAL A CA 1
ATOM 1478 C C . VAL A 1 197 ? -5.115 16.211 23.628 1.00 96.44 197 VAL A C 1
ATOM 1480 O O . VAL A 1 197 ? -5.276 16.025 24.836 1.00 96.44 197 VAL A O 1
ATOM 1483 N N . GLY A 1 198 ? -4.172 15.594 22.922 1.00 96.50 198 GLY A N 1
ATOM 1484 C CA . GLY A 1 198 ? -3.282 14.587 23.485 1.00 96.50 198 GLY A CA 1
ATOM 1485 C C . GLY A 1 198 ? -1.961 14.466 22.722 1.00 96.50 198 GLY A C 1
ATOM 1486 O O . GLY A 1 198 ? -1.686 15.270 21.832 1.00 96.50 198 GLY A O 1
ATOM 1487 N N . PRO A 1 199 ? -1.135 13.462 23.061 1.00 97.19 199 PRO A N 1
ATOM 1488 C CA . PRO A 1 199 ? 0.173 13.240 22.438 1.00 97.19 199 PRO A CA 1
ATOM 1489 C C . PRO A 1 199 ? 0.129 12.924 20.933 1.00 97.19 199 PRO A C 1
ATOM 1491 O O . PRO A 1 199 ? 1.135 13.074 20.243 1.00 97.19 199 PRO A O 1
ATOM 1494 N N . VAL A 1 200 ? -1.013 12.465 20.411 1.00 97.19 200 VAL A N 1
ATOM 1495 C CA . VAL A 1 200 ? -1.187 12.178 18.981 1.00 97.19 200 VAL A CA 1
ATOM 1496 C C . VAL A 1 200 ? -1.277 13.483 18.190 1.00 97.19 200 VAL A C 1
ATOM 1498 O O . VAL A 1 200 ? -2.237 14.234 18.324 1.00 97.19 200 VAL A O 1
ATOM 1501 N N . ILE A 1 201 ? -0.284 13.724 17.332 1.00 97.00 201 ILE A N 1
ATOM 1502 C CA . ILE A 1 201 ? -0.173 14.955 16.534 1.00 97.00 201 ILE A CA 1
ATOM 1503 C C . ILE A 1 201 ? -1.019 14.871 15.259 1.00 97.00 201 ILE A C 1
ATOM 1505 O O . ILE A 1 201 ? -1.776 15.787 14.946 1.00 97.00 201 ILE A O 1
ATOM 1509 N N . ALA A 1 202 ? -0.871 13.784 14.497 1.00 95.81 202 ALA A N 1
ATOM 1510 C CA . ALA A 1 202 ? -1.534 13.609 13.211 1.00 95.81 202 ALA A CA 1
ATOM 1511 C C . ALA A 1 202 ? -1.703 12.126 12.861 1.00 95.81 202 ALA A C 1
ATOM 1513 O O . ALA A 1 202 ? -0.760 11.341 12.967 1.00 95.81 202 ALA A O 1
ATOM 1514 N N . ASN A 1 203 ? -2.889 11.762 12.371 1.00 96.00 203 ASN A N 1
ATOM 1515 C CA . ASN A 1 203 ? -3.154 10.464 11.757 1.00 96.00 203 ASN A CA 1
ATOM 1516 C C . ASN A 1 203 ? -3.082 10.607 10.226 1.00 96.00 203 ASN A C 1
ATOM 1518 O O . ASN A 1 203 ? -4.082 10.909 9.580 1.00 96.00 203 ASN A O 1
ATOM 1522 N N . TYR A 1 204 ? -1.875 10.487 9.667 1.00 96.31 204 TYR A N 1
ATOM 1523 C CA . TYR A 1 204 ? -1.571 10.877 8.280 1.00 96.31 204 TYR A CA 1
ATOM 1524 C C . TYR A 1 204 ? -1.465 9.705 7.294 1.00 96.31 204 TYR A C 1
ATOM 1526 O O . TYR A 1 204 ? -1.244 9.923 6.104 1.00 96.31 204 TYR A O 1
ATOM 1534 N N . GLY A 1 205 ? -1.567 8.466 7.774 1.00 95.81 205 GLY A N 1
ATOM 1535 C CA . GLY A 1 205 ? -1.267 7.281 6.980 1.00 95.81 205 GLY A CA 1
ATOM 1536 C C . GLY A 1 205 ? -2.211 6.126 7.272 1.00 95.81 205 GLY A C 1
ATOM 1537 O O . GLY A 1 205 ? -2.743 5.988 8.368 1.00 95.81 205 GLY A O 1
ATOM 1538 N N . MET A 1 206 ? -2.394 5.274 6.269 1.00 96.44 206 MET A N 1
ATOM 1539 C CA . MET A 1 206 ? -3.128 4.020 6.378 1.00 96.44 206 MET A CA 1
ATOM 1540 C C . MET A 1 206 ? -2.390 2.961 5.564 1.00 96.44 206 MET A C 1
ATOM 1542 O O . MET A 1 206 ? -2.062 3.182 4.399 1.00 96.44 206 MET A O 1
ATOM 1546 N N . GLU A 1 207 ? -2.141 1.804 6.169 1.00 95.31 207 GLU A N 1
ATOM 1547 C CA . GLU A 1 207 ? -1.392 0.715 5.545 1.00 95.31 207 GLU A CA 1
ATOM 1548 C C . GLU A 1 207 ? -2.296 -0.495 5.288 1.00 95.31 207 GLU A C 1
ATOM 1550 O O . GLU A 1 207 ? -3.107 -0.872 6.129 1.00 95.31 207 GLU A O 1
ATOM 1555 N N . ASN A 1 208 ? -2.128 -1.136 4.127 1.00 95.12 208 ASN A N 1
ATOM 1556 C CA . ASN A 1 208 ? -2.672 -2.467 3.820 1.00 95.12 208 ASN A CA 1
ATOM 1557 C C . ASN A 1 208 ? -4.190 -2.662 4.038 1.00 95.12 208 ASN A C 1
ATOM 1559 O O . ASN A 1 208 ? -4.624 -3.761 4.384 1.00 95.12 208 ASN A O 1
ATOM 1563 N N . LEU A 1 209 ? -5.015 -1.642 3.775 1.00 97.31 209 LEU A N 1
ATOM 1564 C CA . LEU A 1 209 ? -6.472 -1.756 3.892 1.00 97.31 209 LEU A CA 1
ATOM 1565 C C . LEU A 1 209 ? -7.036 -2.849 2.967 1.00 97.31 209 LEU A C 1
ATOM 1567 O O . LEU A 1 209 ? -6.809 -2.827 1.753 1.00 97.31 209 LEU A O 1
ATOM 1571 N N . ARG A 1 210 ? -7.801 -3.787 3.533 1.00 97.62 210 ARG A N 1
ATOM 1572 C CA . ARG A 1 210 ? -8.545 -4.826 2.810 1.00 97.62 210 ARG A CA 1
ATOM 1573 C C . ARG A 1 210 ? -9.914 -5.025 3.459 1.00 97.62 210 ARG A C 1
ATOM 1575 O O . ARG A 1 210 ? -9.994 -5.161 4.676 1.00 97.62 210 ARG A O 1
ATOM 1582 N N . PHE A 1 211 ? -10.961 -5.085 2.642 1.00 97.50 211 PHE A N 1
ATOM 1583 C CA . PHE A 1 211 ? -12.307 -5.475 3.062 1.00 97.50 211 PHE A CA 1
ATOM 1584 C C . PHE A 1 211 ? -12.482 -6.962 2.763 1.00 97.50 211 PHE A C 1
ATOM 1586 O O . PHE A 1 211 ? -12.331 -7.365 1.612 1.00 97.50 211 PHE A O 1
ATOM 1593 N N . ILE A 1 212 ? -12.699 -7.769 3.803 1.00 97.62 212 ILE A N 1
ATOM 1594 C CA . ILE A 1 212 ? -12.768 -9.233 3.677 1.00 97.62 212 ILE A CA 1
ATOM 1595 C C . ILE A 1 212 ? -14.213 -9.677 3.467 1.00 97.62 212 ILE A C 1
ATOM 1597 O O . ILE A 1 212 ? -14.515 -10.292 2.454 1.00 97.62 212 ILE A O 1
ATO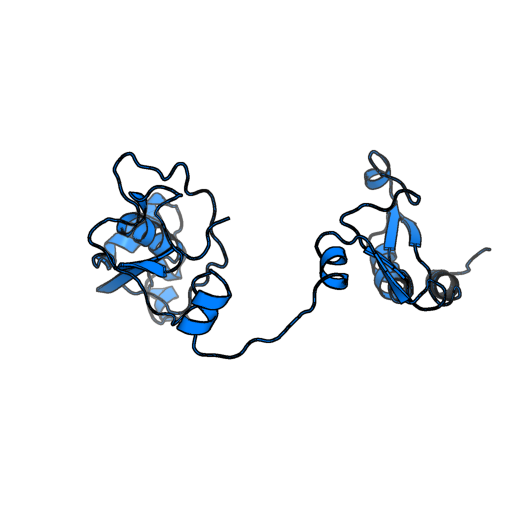M 1601 N N . GLU A 1 213 ? -15.093 -9.303 4.395 1.00 97.62 213 GLU A N 1
ATOM 1602 C CA . GLU A 1 213 ? -16.519 -9.623 4.358 1.00 97.62 213 GLU A CA 1
ATOM 1603 C C . GLU A 1 213 ? -17.348 -8.334 4.267 1.00 97.62 213 GLU A C 1
ATOM 1605 O O . GLU A 1 213 ? -16.934 -7.303 4.820 1.00 97.62 213 GLU A O 1
ATOM 1610 N N . PRO A 1 214 ? -18.506 -8.361 3.584 1.00 97.69 214 PRO A N 1
ATOM 1611 C CA . PRO A 1 214 ? -19.421 -7.229 3.558 1.00 97.69 214 PRO A CA 1
ATOM 1612 C C . PRO A 1 214 ? -20.061 -7.005 4.933 1.00 97.69 214 PRO A C 1
ATOM 1614 O O . PRO A 1 214 ? -20.345 -7.953 5.660 1.00 97.69 214 PRO A O 1
ATOM 1617 N N . VAL A 1 215 ? -20.348 -5.743 5.253 1.00 98.44 215 VAL A N 1
ATOM 1618 C CA . VAL A 1 215 ? -21.148 -5.359 6.425 1.00 98.44 215 VAL A CA 1
ATOM 1619 C C . VAL A 1 215 ? -22.500 -4.870 5.933 1.00 98.44 215 VAL A C 1
ATOM 1621 O O . VAL A 1 215 ? -22.559 -4.056 5.014 1.00 98.44 215 VAL A O 1
ATOM 1624 N N . LYS A 1 216 ? -23.585 -5.365 6.515 1.00 98.25 216 LYS A N 1
ATOM 1625 C CA . LYS A 1 216 ? -24.962 -5.110 6.085 1.00 98.25 216 LYS A CA 1
ATOM 1626 C C . LYS A 1 216 ? -25.700 -4.184 7.057 1.00 98.25 216 LYS A C 1
ATOM 1628 O O . LYS A 1 216 ? -25.278 -4.016 8.202 1.00 98.25 216 LYS A O 1
ATOM 1633 N N . PRO A 1 217 ? -26.821 -3.573 6.639 1.00 98.31 217 PRO A N 1
ATOM 1634 C CA . PRO A 1 217 ? -27.751 -2.954 7.578 1.00 98.31 217 PRO A CA 1
ATOM 1635 C C . PRO A 1 217 ? -28.176 -3.937 8.679 1.00 98.31 217 PRO A C 1
ATOM 1637 O O . PRO A 1 217 ? -28.595 -5.053 8.393 1.00 98.31 217 PRO A O 1
ATOM 1640 N N . GLY A 1 218 ? -28.094 -3.510 9.936 1.00 98.25 218 GLY A N 1
ATOM 1641 C CA . GLY A 1 218 ? -28.350 -4.332 11.120 1.00 98.25 218 GLY A CA 1
ATOM 1642 C C . GLY A 1 218 ? -27.089 -4.954 11.729 1.00 98.25 218 GLY A C 1
ATOM 1643 O O . GLY A 1 218 ? -27.107 -5.308 12.910 1.00 98.25 218 GLY A O 1
ATOM 1644 N N . ASP A 1 219 ? -25.981 -5.023 10.986 1.00 98.62 219 ASP A N 1
ATOM 1645 C CA . ASP A 1 219 ? -24.724 -5.542 11.518 1.00 98.62 219 ASP A CA 1
ATOM 1646 C C . ASP A 1 219 ? -24.099 -4.574 12.520 1.00 98.62 219 ASP A C 1
ATOM 1648 O O . ASP A 1 219 ? -24.216 -3.349 12.436 1.00 98.62 219 ASP A O 1
ATOM 1652 N N . THR A 1 220 ? -23.390 -5.139 13.493 1.00 98.69 220 THR A N 1
ATOM 1653 C CA . THR A 1 220 ? -22.691 -4.369 14.518 1.00 98.69 220 THR A CA 1
ATOM 1654 C C . THR A 1 220 ? -21.192 -4.472 14.334 1.00 98.69 220 THR A C 1
ATOM 1656 O O . THR A 1 220 ? -20.636 -5.567 14.327 1.00 98.69 220 THR A O 1
ATOM 1659 N N . ILE A 1 221 ? -20.531 -3.320 14.248 1.00 98.62 221 ILE A N 1
ATOM 1660 C CA . ILE A 1 221 ? -19.075 -3.238 14.202 1.00 98.62 221 ILE A CA 1
ATOM 1661 C C . ILE A 1 221 ? -18.497 -2.969 15.590 1.00 98.62 221 ILE A C 1
ATOM 1663 O O . ILE A 1 221 ? -19.084 -2.264 16.417 1.00 98.62 221 ILE A O 1
ATOM 1667 N N . GLN A 1 222 ? -17.309 -3.516 15.822 1.00 98.69 222 GLN A N 1
ATOM 1668 C CA . GLN A 1 222 ? -16.453 -3.225 16.963 1.00 98.69 222 GLN A CA 1
ATOM 1669 C C . GLN A 1 222 ? -15.011 -3.182 16.466 1.00 98.69 222 GLN A C 1
ATOM 1671 O O . GLN A 1 222 ? -14.631 -3.980 15.608 1.00 98.69 222 GLN A O 1
ATOM 1676 N N . VAL A 1 223 ? -14.209 -2.258 16.987 1.00 98.62 223 VAL A N 1
ATOM 1677 C CA . VAL A 1 223 ? -12.830 -2.072 16.545 1.00 98.62 223 VAL A CA 1
ATOM 1678 C C . VAL A 1 223 ? -11.875 -2.487 17.651 1.00 98.62 223 VAL A C 1
ATOM 1680 O O . VAL A 1 223 ? -12.076 -2.177 18.825 1.00 98.62 223 VAL A O 1
ATOM 1683 N N . ARG A 1 224 ? -10.805 -3.179 17.262 1.00 98.44 224 ARG A N 1
ATOM 1684 C CA . ARG A 1 224 ? -9.630 -3.378 18.104 1.00 98.44 224 ARG A CA 1
ATOM 1685 C C . ARG A 1 224 ? -8.496 -2.523 17.556 1.00 98.44 224 ARG A C 1
ATOM 1687 O O . ARG A 1 224 ? -7.968 -2.809 16.485 1.00 98.44 224 ARG A O 1
ATOM 1694 N N . LEU A 1 225 ? -8.156 -1.471 18.289 1.00 98.38 225 LEU A N 1
ATOM 1695 C CA . LEU A 1 225 ? -6.983 -0.643 18.038 1.00 98.38 225 LEU A CA 1
ATOM 1696 C C . LEU A 1 225 ? -5.845 -1.184 18.902 1.00 98.38 225 LEU A C 1
ATOM 1698 O O . LEU A 1 225 ? -5.986 -1.240 20.118 1.00 98.38 225 LEU A O 1
ATOM 1702 N N . THR A 1 226 ? -4.720 -1.557 18.300 1.00 98.25 226 THR A N 1
ATOM 1703 C CA . THR A 1 226 ? -3.550 -2.056 19.034 1.00 98.25 226 THR A CA 1
ATOM 1704 C C . THR A 1 226 ? -2.293 -1.385 18.502 1.00 98.25 226 THR A C 1
ATOM 1706 O O . THR A 1 226 ? -2.083 -1.332 17.289 1.00 98.25 226 THR A O 1
ATOM 1709 N N . ALA A 1 227 ? -1.451 -0.867 19.394 1.00 97.62 227 ALA A N 1
ATOM 1710 C CA . ALA A 1 227 ? -0.158 -0.308 19.028 1.00 97.62 227 ALA A CA 1
ATOM 1711 C C . ALA A 1 227 ? 0.725 -1.410 18.424 1.00 97.62 227 ALA A C 1
ATOM 1713 O O . ALA A 1 227 ? 1.024 -2.405 19.084 1.00 97.62 227 ALA A O 1
ATOM 1714 N N . SER A 1 228 ? 1.120 -1.254 17.156 1.00 96.12 228 SER A N 1
ATOM 1715 C CA . SER A 1 228 ? 1.863 -2.297 16.440 1.00 96.12 228 SER A CA 1
ATOM 1716 C C . SER A 1 228 ? 3.370 -2.140 16.557 1.00 96.12 228 SER A C 1
ATOM 1718 O O . SER A 1 228 ? 4.058 -3.078 16.935 1.00 96.12 228 SER A O 1
ATOM 1720 N N . VAL A 1 229 ? 3.899 -0.961 16.258 1.00 94.62 229 VAL A N 1
ATOM 1721 C CA . VAL A 1 229 ? 5.337 -0.707 16.248 1.00 94.62 229 VAL A CA 1
ATOM 1722 C C . VAL A 1 229 ? 5.596 0.720 16.700 1.00 94.62 229 VAL A C 1
ATOM 1724 O O . VAL A 1 229 ? 4.800 1.617 16.430 1.00 94.62 229 VAL A O 1
ATOM 1727 N N . LYS A 1 230 ? 6.727 0.921 17.368 1.00 91.56 230 LYS A N 1
ATOM 1728 C CA . LYS A 1 230 ? 7.287 2.236 17.678 1.00 91.56 230 LYS A CA 1
ATOM 1729 C C . LYS A 1 230 ? 8.608 2.364 16.929 1.00 91.56 230 LYS A C 1
ATOM 1731 O O . LYS A 1 230 ? 9.388 1.412 16.938 1.00 91.56 230 LYS A O 1
ATOM 1736 N N . ARG A 1 231 ? 8.830 3.485 16.245 1.00 86.38 231 ARG A N 1
ATOM 1737 C CA . ARG A 1 231 ? 10.053 3.783 15.486 1.00 86.38 231 ARG A CA 1
ATOM 1738 C C . ARG A 1 231 ? 10.482 5.213 15.739 1.00 86.38 231 ARG A C 1
ATOM 1740 O O . ARG A 1 231 ? 9.568 6.030 15.982 1.00 86.38 231 ARG A O 1
#

InterPro domains:
  IPR002539 MaoC-like dehydratase domain [PF01575] (132-227)
  IPR016161 Aldehyde/histidinol dehydrogenase [SSF53720] (1-103)
  IPR029069 HotDog domain superfamily [SSF54637] (122-226)

Secondary structure (DSSP, 8-state):
---SSHHHHHHHHHTTSSEEEEEEE-S-HHHHHHHHHHHGGGEEEEEEE-HHHHTT---TT---TTSEEE-SGGG-S-EEETGGGHHHHTS------S-HHHHHHHHTS--TT---B--SS-GGGS-TTT--TTBEEEEEEEE--HHHHHHHHHHH----HHHH-HHHHHTSTTSS----HHHHHHHHHHHHS--S--S--------S----S---TT-EEEEEEE-----

Sequence (231 aa):
MPYQHREHALSLARAGEGSLVGTLVTASGELAREFILGAARSHGRIQILNEASSVESTGHGSPLPQLVHGGPGRAGGGEELGGLRAVKHYMQRTAVQGSPTMLAAIGQQWVRGAEVSEDRIHPFRKYFEQIQPGDSLLTPRRTLTEADIVNFACLSGDHFYAHMDKIAAADSIFGERVVHGYFLISAAAGLFVDAGVGPVIANYGMENLRFIEPVKPGDTIQVRLTASVKR

Radius of gyration: 27.09 Å; chains: 1; bounding box: 64×37×71 Å

Foldseek 3Di:
DDADDLVRVLVVLCVVQAEQEEEDEDPDPVSVVVNCVRRVLRYQYYYHDYPVCPPPPPDGPDDDQLGWGAMPGPRHHDTDRNPVVNVVVVDDDDDDDDQQQVVCVVVQFHDPRHAADEDPDQQQQDALVGAGFRHKDWWDKDQAALVLLVVCCVVVVPCDCLAPPQVVVCVDPQNGRFHDPVSVVVVQCVTRPDPDDHNDDDPDDDPDDDDDDTHHGRDMDIDMDGGTHRD

Organism: Raoultella planticola (NCBI:txid575)

pLDDT: mean 97.43, std 1.66, range [86.38, 98.81]